Protein AF-A0A6M6I7N0-F1 (afdb_monomer_lite)

Foldseek 3Di:
DPPVVVVVVVVFKDFPVRLLVLQLVVQFPDDDPDDDDDDDDDDDDDDDDDDDDDDDDDDDDDDDRPRSVVSSVLLVVCCCPQPVLRDRGQMAGVLLSLLAVVLCVVVVSGPPVSSCCVVVVCCLAPVVQFQWKWWAQPPPPDDTDIGGSVVVSPPHHDDPSSSVTDIDTHGDPDDDDRNPPPPPDDLCRVQNPVLLVLLVVLLVVCAVVVPDPQFHDDPDPQDATERAAELVSVVVCSCVPPNRPRDSVSSNSNNVSHYDYDYD

pLDDT: mean 74.42, std 22.25, range [25.42, 95.44]

Sequence (264 aa):
MRKHEILSKLHTNWTCDFFIELVSKYEKPRGNSANPDIEPKNKKAPNNIAGLLGLQKIRSTSIKSKGEPKTREIVQNALANEAPAIKPETNLHKIVWYRIWLYLVLRGVLNKDYFTEHYTGWRESKGSKYFEVLCITKNEATNQKSTPMDIFLLRGIPSKEEMDTQIELIAPLISHQPIKKTTKKGIIEVIGRKNLGEIKLAIDKAINSGKIAGLRKSTRKNARHKYSGNRADLYRELVKKYGLKTKESIFTRGVSEFVETKAK

Secondary structure (DSSP, 8-state):
-HHHHHHHHTTTEEEHHHHHHHHHHH----------------------------------------SHHHHHHHHHHHHHHH-TT--TT-EEEHHHHHHHHHHHHHTTSS-HHHHHHHHHHHHHHTGGG--EEEEE-TT-SS---EEEHHHHHTS-SPPHHHHHSEEEEEPPSS-PPP--------HHHHH-HHHHHHHHHHHHHHHHH--STTEE--SSTTPPEEESS-HHHHHHHHHHHH---S-HHHHHHHGGGTEEEPP-

Structure (mmCIF, N/CA/C/O backbone):
data_AF-A0A6M6I7N0-F1
#
_entry.id   AF-A0A6M6I7N0-F1
#
loop_
_atom_site.group_PDB
_atom_site.id
_atom_site.type_symbol
_atom_site.label_atom_id
_atom_site.label_alt_id
_atom_site.label_comp_id
_atom_site.label_asym_id
_atom_site.label_entity_id
_atom_site.label_seq_id
_atom_site.pdbx_PDB_ins_code
_atom_site.Cartn_x
_atom_site.Cartn_y
_atom_site.Cartn_z
_atom_site.occupancy
_atom_site.B_iso_or_equiv
_atom_site.auth_seq_id
_atom_site.auth_comp_id
_atom_site.auth_asym_id
_atom_site.auth_atom_id
_atom_site.pdbx_PDB_model_num
ATOM 1 N N . MET A 1 1 ? -1.605 32.766 5.434 1.00 41.47 1 MET A N 1
ATOM 2 C CA . MET A 1 1 ? -1.315 31.334 5.710 1.00 41.47 1 MET A CA 1
ATOM 3 C C . MET A 1 1 ? -2.568 30.441 5.796 1.00 41.47 1 MET A C 1
ATOM 5 O O . MET A 1 1 ? -2.567 29.401 5.152 1.00 41.47 1 MET A O 1
ATOM 9 N N . ARG A 1 2 ? -3.656 30.839 6.483 1.00 37.34 2 ARG A N 1
ATOM 10 C CA . ARG A 1 2 ? -4.789 29.962 6.893 1.00 37.34 2 ARG A CA 1
ATOM 11 C C . ARG A 1 2 ? -5.441 29.001 5.859 1.00 37.34 2 ARG A C 1
ATOM 13 O O . ARG A 1 2 ? -5.964 27.978 6.280 1.00 37.34 2 ARG A O 1
ATOM 20 N N . LYS A 1 3 ? -5.435 29.248 4.536 1.00 28.66 3 LYS A N 1
ATOM 21 C CA . LYS A 1 3 ? -6.096 28.334 3.562 1.00 28.66 3 LYS A CA 1
ATOM 22 C C . LYS A 1 3 ? -5.363 26.999 3.335 1.00 28.66 3 LYS A C 1
ATOM 24 O O . LYS A 1 3 ? -6.025 25.984 3.142 1.00 28.66 3 LYS A O 1
ATOM 29 N N . HIS A 1 4 ? -4.028 26.966 3.377 1.00 27.14 4 HIS A N 1
ATOM 30 C CA . HIS A 1 4 ? -3.271 25.722 3.137 1.00 27.14 4 HIS A CA 1
ATOM 31 C C . HIS A 1 4 ? -3.344 24.732 4.311 1.00 27.14 4 HIS A C 1
ATOM 33 O O . HIS A 1 4 ? -3.258 23.524 4.116 1.00 27.14 4 HIS A O 1
ATOM 39 N N . GLU A 1 5 ? -3.525 25.261 5.517 1.00 31.12 5 GLU A N 1
ATOM 40 C CA . GLU A 1 5 ? -3.489 24.554 6.800 1.00 31.12 5 GLU A CA 1
ATOM 41 C C . GLU A 1 5 ? -4.799 23.816 7.126 1.00 31.12 5 GLU A C 1
ATOM 43 O O . GLU A 1 5 ? -4.806 22.804 7.822 1.00 31.12 5 GLU A O 1
ATOM 48 N N . ILE A 1 6 ? -5.915 24.282 6.560 1.00 31.92 6 ILE A N 1
ATOM 49 C CA . ILE A 1 6 ? -7.205 23.581 6.604 1.00 31.92 6 ILE A CA 1
ATOM 50 C C . ILE A 1 6 ? -7.201 22.424 5.588 1.00 31.92 6 ILE A C 1
ATOM 52 O O . ILE A 1 6 ? -7.596 21.305 5.910 1.00 31.92 6 ILE A O 1
ATOM 56 N N . LEU A 1 7 ? -6.676 22.661 4.379 1.00 27.70 7 LEU A N 1
ATOM 57 C CA . LEU A 1 7 ? -6.580 21.645 3.322 1.00 27.70 7 LEU A CA 1
ATOM 58 C C . LEU A 1 7 ? -5.595 20.508 3.646 1.00 27.70 7 LEU A C 1
ATOM 60 O O . LEU A 1 7 ? -5.788 19.391 3.168 1.00 27.70 7 LEU A O 1
ATOM 64 N N . SER A 1 8 ? -4.563 20.745 4.464 1.00 38.66 8 SER A N 1
ATOM 65 C CA . SER A 1 8 ? -3.683 19.669 4.938 1.00 38.66 8 SER A CA 1
ATOM 66 C C . SER A 1 8 ? -4.394 18.746 5.936 1.00 38.66 8 SER A C 1
ATOM 68 O O . SER A 1 8 ? -4.312 17.526 5.780 1.00 38.66 8 SER A O 1
ATOM 70 N N . LYS A 1 9 ? -5.151 19.303 6.895 1.00 39.94 9 LYS A N 1
ATOM 71 C CA . LYS A 1 9 ? -5.943 18.539 7.881 1.00 39.94 9 LYS A CA 1
ATOM 72 C C . LYS A 1 9 ? -7.091 17.738 7.245 1.00 39.94 9 LYS A C 1
ATOM 74 O O . LYS A 1 9 ? -7.388 16.635 7.691 1.00 39.94 9 LYS A O 1
ATOM 79 N N . LEU A 1 10 ? -7.677 18.212 6.142 1.00 39.59 10 LEU A N 1
ATOM 80 C CA . LEU A 1 10 ? -8.668 17.434 5.375 1.00 39.59 10 LEU A CA 1
ATOM 81 C C . LEU A 1 10 ? -8.100 16.167 4.701 1.00 39.59 10 LEU A C 1
ATOM 83 O O . LEU A 1 10 ? -8.870 15.298 4.304 1.00 39.59 10 LEU A O 1
ATOM 87 N N . HIS A 1 11 ? -6.776 16.030 4.574 1.00 52.31 11 HIS A N 1
ATOM 88 C CA . HIS A 1 11 ? -6.136 14.860 3.956 1.00 52.31 11 HIS A CA 1
ATOM 89 C C . HIS A 1 11 ? -5.546 13.848 4.953 1.00 52.31 11 HIS A C 1
ATOM 91 O O . HIS A 1 11 ? -4.974 12.840 4.519 1.00 52.31 11 HIS A O 1
ATOM 97 N N . THR A 1 12 ? -5.665 14.092 6.262 1.00 72.88 12 THR A N 1
ATOM 98 C CA . THR A 1 12 ? -5.152 13.198 7.314 1.00 72.88 12 THR A CA 1
ATOM 99 C C . THR A 1 12 ? -6.212 12.285 7.920 1.00 72.88 12 THR A C 1
ATOM 101 O O . THR A 1 12 ? -5.848 11.252 8.476 1.00 72.88 12 THR A O 1
ATOM 104 N N . ASN A 1 13 ? -7.499 12.614 7.799 1.00 86.50 13 ASN A N 1
ATOM 105 C CA . ASN A 1 13 ? -8.596 11.861 8.412 1.00 86.50 13 ASN A CA 1
ATOM 106 C C . ASN A 1 13 ? -9.452 11.164 7.343 1.00 86.50 13 ASN A C 1
ATOM 108 O O . ASN A 1 13 ? -9.484 11.596 6.189 1.00 86.50 13 ASN A O 1
ATOM 112 N N . TRP A 1 14 ? -10.125 10.079 7.725 1.00 90.81 14 TRP A N 1
ATOM 113 C CA . TRP A 1 14 ? -11.044 9.315 6.877 1.00 90.81 14 TRP A CA 1
ATOM 114 C C . TRP A 1 14 ? -12.365 9.070 7.617 1.00 90.81 14 TRP A C 1
ATOM 116 O O . TRP A 1 14 ? -12.364 8.837 8.827 1.00 90.81 14 TRP A O 1
ATOM 126 N N . THR A 1 15 ? -13.478 9.056 6.883 1.00 91.50 15 THR A N 1
ATOM 127 C CA . THR A 1 15 ? -14.774 8.578 7.386 1.00 91.50 15 THR A CA 1
ATOM 128 C C . THR A 1 15 ? -14.847 7.052 7.360 1.00 91.50 15 THR A C 1
ATOM 130 O O . THR A 1 15 ? -14.114 6.398 6.610 1.00 91.50 15 THR A O 1
ATOM 133 N N . CYS A 1 16 ? -15.769 6.484 8.139 1.00 89.94 16 CYS A N 1
ATOM 134 C CA . CYS A 1 16 ? -16.047 5.050 8.139 1.00 89.94 16 CYS A CA 1
ATOM 135 C C . CYS A 1 16 ? -16.439 4.537 6.742 1.00 89.94 16 CYS A C 1
ATOM 137 O O . CYS A 1 16 ? -15.860 3.562 6.263 1.00 89.94 16 CYS A O 1
ATOM 139 N N . ASP A 1 17 ? -17.319 5.246 6.024 1.00 88.12 17 ASP A N 1
ATOM 140 C CA . ASP A 1 17 ? -17.673 4.876 4.647 1.00 88.12 17 ASP A CA 1
ATOM 141 C C . ASP A 1 17 ? -16.479 4.927 3.681 1.00 88.12 17 ASP A C 1
ATOM 143 O O . ASP A 1 17 ? -16.314 4.001 2.888 1.00 88.12 17 ASP A O 1
ATOM 147 N N . PHE A 1 18 ? -15.584 5.922 3.778 1.00 90.00 18 PHE A N 1
ATOM 148 C CA . PHE A 1 18 ? -14.371 5.942 2.947 1.00 90.00 18 PHE A CA 1
ATOM 149 C C . PHE A 1 18 ? -13.464 4.737 3.239 1.00 90.00 18 PHE A C 1
ATOM 151 O O . PHE A 1 18 ? -12.892 4.156 2.317 1.00 90.00 18 PHE A O 1
ATOM 158 N N . PHE A 1 19 ? -13.326 4.343 4.509 1.00 91.31 19 PHE A N 1
ATOM 159 C CA . PHE A 1 19 ? -12.578 3.142 4.883 1.00 91.31 19 PHE A CA 1
ATOM 160 C C . PHE A 1 19 ? -13.219 1.869 4.301 1.00 91.31 19 PHE A C 1
ATOM 162 O O . PHE A 1 19 ? -12.521 1.051 3.698 1.00 91.31 19 PHE A O 1
ATOM 169 N N . ILE A 1 20 ? -14.543 1.736 4.406 1.00 89.38 20 ILE A N 1
ATOM 170 C CA . ILE A 1 20 ? -15.311 0.604 3.868 1.00 89.38 20 ILE A CA 1
ATOM 171 C C . ILE A 1 20 ? -15.199 0.526 2.337 1.00 89.38 20 ILE A C 1
ATOM 173 O O . ILE A 1 20 ? -14.947 -0.555 1.798 1.00 89.38 20 ILE A O 1
ATOM 177 N N . GLU A 1 21 ? -15.339 1.647 1.624 1.00 87.69 21 GLU A N 1
ATOM 178 C CA . GLU A 1 21 ? -15.157 1.722 0.167 1.00 87.69 21 GLU A CA 1
ATOM 179 C C . GLU A 1 21 ? -13.721 1.393 -0.250 1.00 87.69 21 GLU A C 1
ATOM 181 O O . GLU A 1 21 ? -13.508 0.647 -1.212 1.00 87.69 21 GLU A O 1
ATOM 186 N N . LEU A 1 22 ? -12.732 1.912 0.490 1.00 87.50 22 LEU A N 1
ATOM 187 C CA . LEU A 1 22 ? -11.323 1.618 0.261 1.00 87.50 22 LEU A CA 1
ATOM 188 C C . LEU A 1 22 ? -11.081 0.111 0.354 1.00 87.50 22 LEU A C 1
ATOM 190 O O . LEU A 1 22 ? -10.592 -0.465 -0.610 1.00 87.50 22 LEU A O 1
ATOM 194 N N . VAL A 1 23 ? -11.462 -0.537 1.456 1.00 87.69 23 VAL A N 1
ATOM 195 C CA . VAL A 1 23 ? -11.281 -1.987 1.643 1.00 87.69 23 VAL A CA 1
ATOM 196 C C . VAL A 1 23 ? -12.030 -2.787 0.567 1.00 87.69 23 VAL A C 1
ATOM 198 O O . VAL A 1 23 ? -11.427 -3.619 -0.115 1.00 87.69 23 VAL A O 1
ATOM 201 N N . SER A 1 24 ? -13.311 -2.479 0.333 1.00 83.25 24 SER A N 1
ATOM 202 C CA . SER A 1 24 ? -14.169 -3.196 -0.630 1.00 83.25 24 SER A CA 1
ATOM 203 C C . SER A 1 24 ? -13.639 -3.164 -2.069 1.00 83.25 24 SER A C 1
ATOM 205 O O . SER A 1 24 ? -13.852 -4.104 -2.834 1.00 83.25 24 SER A O 1
ATOM 207 N N . LYS A 1 25 ? -12.907 -2.107 -2.442 1.00 82.50 25 LYS A N 1
ATOM 208 C CA . LYS A 1 25 ? -12.279 -1.959 -3.762 1.00 82.50 25 LYS A CA 1
ATOM 209 C C . LYS A 1 25 ? -11.109 -2.923 -4.002 1.00 82.50 25 LYS A C 1
ATOM 211 O O . LYS A 1 25 ? -10.869 -3.280 -5.162 1.00 82.50 25 LYS A O 1
ATOM 216 N N . TYR A 1 26 ? -10.374 -3.305 -2.954 1.00 73.50 26 TYR A N 1
ATOM 217 C CA . TYR A 1 26 ? -9.194 -4.178 -3.056 1.00 73.50 26 TYR A CA 1
ATOM 218 C C . TYR A 1 26 ? -9.510 -5.637 -2.728 1.00 73.50 26 TYR A C 1
ATOM 220 O O . TYR A 1 26 ? -9.003 -6.511 -3.428 1.00 73.50 26 TYR A O 1
ATOM 228 N N . GLU A 1 27 ? -10.425 -5.896 -1.789 1.00 70.81 27 GLU A N 1
ATOM 229 C CA . GLU A 1 27 ? -10.972 -7.223 -1.443 1.00 70.81 27 GLU A CA 1
ATOM 230 C C . GLU A 1 27 ? -11.894 -7.804 -2.532 1.00 70.81 27 GLU A C 1
ATOM 232 O O . GLU A 1 27 ? -13.021 -8.246 -2.284 1.00 70.81 27 GLU A O 1
ATOM 237 N N . LYS A 1 28 ? -11.433 -7.789 -3.784 1.00 57.56 28 LYS A N 1
ATOM 238 C CA . LYS A 1 28 ? -12.141 -8.435 -4.884 1.00 57.56 28 LYS A CA 1
ATOM 239 C C . LYS A 1 28 ? -12.129 -9.944 -4.644 1.00 57.56 28 LYS A C 1
ATOM 241 O O . LYS A 1 28 ? -11.073 -10.490 -4.320 1.00 57.56 28 LYS A O 1
ATOM 246 N N . PRO A 1 29 ? -13.274 -10.631 -4.811 1.00 46.41 29 PRO A N 1
ATOM 247 C CA . PRO A 1 29 ? -13.372 -12.047 -4.492 1.00 46.41 29 PRO A CA 1
ATOM 248 C C . PRO A 1 29 ? -12.316 -12.826 -5.273 1.00 46.41 29 PRO A C 1
ATOM 250 O O . PRO A 1 29 ? -12.204 -12.665 -6.492 1.00 46.41 29 PRO A O 1
ATOM 253 N N . ARG A 1 30 ? -11.553 -13.673 -4.569 1.00 40.34 30 ARG A N 1
ATOM 254 C CA . ARG A 1 30 ? -10.610 -14.607 -5.194 1.00 40.34 30 ARG A CA 1
ATOM 255 C C . ARG A 1 30 ? -11.378 -15.417 -6.236 1.00 40.34 30 ARG A C 1
ATOM 257 O O . ARG A 1 30 ? -12.237 -16.219 -5.881 1.00 40.34 30 ARG A O 1
ATOM 264 N N . GLY A 1 31 ? -11.096 -15.178 -7.516 1.00 33.09 31 GLY A N 1
ATOM 265 C CA . GLY A 1 31 ? -11.654 -15.991 -8.591 1.00 33.09 31 GLY A CA 1
ATOM 266 C C . GLY A 1 31 ? -11.213 -17.437 -8.393 1.00 33.09 31 GLY A C 1
ATOM 267 O O . GLY A 1 31 ? -10.050 -17.668 -8.070 1.00 33.09 31 GLY A O 1
ATOM 268 N N . ASN A 1 32 ? -12.136 -18.388 -8.554 1.00 32.28 32 ASN A N 1
ATOM 269 C CA . ASN A 1 32 ? -11.897 -19.803 -8.275 1.00 32.28 32 ASN A CA 1
ATOM 270 C C . ASN A 1 32 ? -10.759 -20.366 -9.147 1.00 32.28 32 ASN A C 1
ATOM 272 O O . ASN A 1 32 ? -10.997 -20.871 -10.244 1.00 32.28 32 ASN A O 1
ATOM 276 N N . SER A 1 33 ? -9.526 -20.329 -8.640 1.00 28.88 33 SER A N 1
ATOM 277 C CA . SER A 1 33 ? -8.418 -21.132 -9.148 1.00 28.88 33 SER A CA 1
ATOM 278 C C . SER A 1 33 ? -8.641 -22.571 -8.693 1.00 28.88 33 SER A C 1
ATOM 280 O O . SER A 1 33 ? -8.122 -22.997 -7.661 1.00 28.88 33 SER A O 1
ATOM 282 N N . ALA A 1 34 ? -9.486 -23.291 -9.428 1.00 29.30 34 ALA A N 1
ATOM 283 C CA . ALA A 1 34 ? -9.710 -24.704 -9.194 1.00 29.30 34 ALA A CA 1
ATOM 284 C C . ALA A 1 34 ? -8.408 -25.475 -9.450 1.00 29.30 34 ALA A C 1
ATOM 286 O O . ALA A 1 34 ? -7.948 -25.556 -10.586 1.00 29.30 34 ALA A O 1
ATOM 287 N N . ASN A 1 35 ? -7.857 -26.058 -8.389 1.00 26.53 35 ASN A N 1
ATOM 288 C CA . ASN A 1 35 ? -7.085 -27.287 -8.475 1.00 26.53 35 ASN A CA 1
ATOM 289 C C . ASN A 1 35 ? -7.956 -28.359 -7.800 1.00 26.53 35 ASN A C 1
ATOM 291 O O . ASN A 1 35 ? -8.302 -28.171 -6.629 1.00 26.53 35 ASN A O 1
ATOM 295 N N . PRO A 1 36 ? -8.366 -29.429 -8.502 1.00 38.09 36 PRO A N 1
ATOM 296 C CA . PRO A 1 36 ? -8.862 -30.628 -7.837 1.00 38.09 36 PRO A CA 1
ATOM 297 C C . PRO A 1 36 ? -7.699 -31.342 -7.121 1.00 38.09 36 PRO A C 1
ATOM 299 O O . PRO A 1 36 ? -6.562 -30.870 -7.133 1.00 38.09 36 PRO A O 1
ATOM 302 N N . ASP A 1 37 ? -8.004 -32.494 -6.528 1.00 31.98 37 ASP A N 1
ATOM 303 C CA . ASP A 1 37 ? -7.036 -33.472 -6.025 1.00 31.98 37 ASP A CA 1
ATOM 304 C C . ASP A 1 37 ? -6.149 -32.996 -4.860 1.00 31.98 37 ASP A C 1
ATOM 306 O O . ASP A 1 37 ? -4.991 -32.618 -5.014 1.00 31.98 37 ASP A O 1
ATOM 310 N N . ILE A 1 38 ? -6.701 -33.109 -3.648 1.00 32.69 38 ILE A N 1
ATOM 311 C CA . ILE A 1 38 ? -6.324 -34.176 -2.698 1.00 32.69 38 ILE A CA 1
ATOM 312 C C . ILE A 1 38 ? -7.495 -34.355 -1.717 1.00 32.69 38 ILE A C 1
ATOM 314 O O . ILE A 1 38 ? -7.760 -33.490 -0.883 1.00 32.69 38 ILE A O 1
ATOM 318 N N . GLU A 1 39 ? -8.201 -35.485 -1.799 1.00 30.53 39 GLU A N 1
ATOM 319 C CA . GLU A 1 39 ? -9.134 -35.896 -0.743 1.00 30.53 39 GLU A CA 1
ATOM 320 C C . GLU A 1 39 ? -8.372 -36.567 0.416 1.00 30.53 39 GLU A C 1
ATOM 322 O O . GLU A 1 39 ? -7.574 -37.483 0.180 1.00 30.53 39 GLU A O 1
ATOM 327 N N . PRO A 1 40 ? -8.627 -36.194 1.684 1.00 32.22 40 PRO A N 1
ATOM 328 C CA . PRO A 1 40 ? -8.140 -36.957 2.826 1.00 32.22 40 PRO A CA 1
ATOM 329 C C . PRO A 1 40 ? -8.945 -38.258 2.975 1.00 32.22 40 PRO A C 1
ATOM 331 O O . PRO A 1 40 ? -10.170 -38.244 3.099 1.00 32.22 40 PRO A O 1
ATOM 334 N N . LYS A 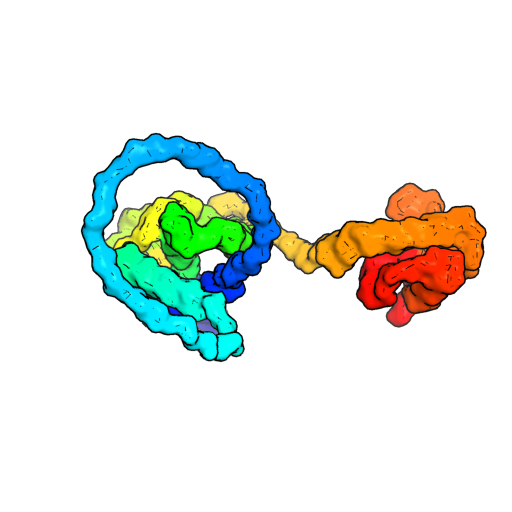1 41 ? -8.260 -39.409 2.999 1.00 32.53 41 LYS A N 1
ATOM 335 C CA . LYS A 1 41 ? -8.910 -40.724 3.143 1.00 32.53 41 LYS A CA 1
ATOM 336 C C . LYS A 1 41 ? -9.634 -40.853 4.489 1.00 32.53 41 LYS A C 1
ATOM 338 O O . LYS A 1 41 ? -9.001 -40.933 5.539 1.00 32.53 41 LYS A O 1
ATOM 343 N N . ASN A 1 42 ? -10.960 -40.965 4.434 1.00 29.66 42 ASN A N 1
ATOM 344 C CA . ASN A 1 42 ? -11.810 -41.246 5.590 1.00 29.66 42 ASN A CA 1
ATOM 345 C C . ASN A 1 42 ? -11.449 -42.569 6.292 1.00 29.66 42 ASN A C 1
ATOM 347 O O . ASN A 1 42 ? -11.287 -43.606 5.643 1.00 29.66 42 ASN A O 1
ATOM 351 N N . LYS A 1 43 ? -11.498 -42.567 7.631 1.00 32.94 43 LYS A N 1
ATOM 352 C CA . LYS A 1 43 ? -11.868 -43.749 8.425 1.00 32.94 43 LYS A CA 1
ATOM 353 C C . LYS A 1 43 ? -13.213 -43.481 9.110 1.00 32.94 43 LYS A C 1
ATOM 355 O O . LYS A 1 43 ? -13.382 -42.473 9.785 1.00 32.94 43 LYS A O 1
ATOM 360 N N . LYS A 1 44 ? -14.162 -44.395 8.893 1.00 29.89 44 LYS A N 1
ATOM 361 C CA . LYS A 1 44 ? -15.468 -44.506 9.574 1.00 29.89 44 LYS A CA 1
ATOM 362 C C . LYS A 1 44 ? -15.275 -44.764 11.085 1.00 29.89 44 LYS A C 1
ATOM 364 O O . LYS A 1 44 ? -14.210 -45.258 11.442 1.00 29.89 44 LYS A O 1
ATOM 369 N N . ALA A 1 45 ? -16.243 -44.638 12.000 1.00 29.80 45 ALA A N 1
ATOM 370 C CA . ALA A 1 45 ? -17.576 -43.994 12.155 1.00 29.80 45 ALA A CA 1
ATOM 371 C C . ALA A 1 45 ? -18.141 -44.549 13.511 1.00 29.80 45 ALA A C 1
ATOM 373 O O . ALA A 1 45 ? -17.396 -45.282 14.168 1.00 29.80 45 ALA A O 1
ATOM 374 N N . PRO A 1 46 ? -19.420 -44.376 13.929 1.00 41.81 46 PRO A N 1
ATOM 375 C CA . PRO A 1 46 ? -20.485 -43.429 13.565 1.00 41.81 46 PRO A CA 1
ATOM 376 C C . PRO A 1 46 ? -20.751 -42.512 14.810 1.00 41.81 46 PRO A C 1
ATOM 378 O O . PRO A 1 46 ? -19.762 -42.061 15.372 1.00 41.81 46 PRO A O 1
ATOM 381 N N . ASN A 1 47 ? -21.935 -42.127 15.322 1.00 29.20 47 ASN A N 1
ATOM 382 C CA . ASN A 1 47 ? -23.338 -42.289 14.914 1.00 29.20 47 ASN A CA 1
ATOM 383 C C . ASN A 1 47 ? -24.251 -41.202 15.522 1.00 29.20 47 ASN A C 1
ATOM 385 O O . ASN A 1 47 ? -24.151 -40.942 16.718 1.00 29.20 47 ASN A O 1
ATOM 389 N N . ASN A 1 48 ? -25.189 -40.657 14.738 1.00 30.28 48 ASN A N 1
ATOM 390 C CA . ASN A 1 48 ? -26.642 -40.680 15.009 1.00 30.28 48 ASN A CA 1
ATOM 391 C C . ASN A 1 48 ? -27.411 -39.820 13.990 1.00 30.28 48 ASN A C 1
ATOM 393 O O . ASN A 1 48 ? -26.890 -38.837 13.468 1.00 30.28 48 ASN A O 1
ATOM 397 N N . ILE A 1 49 ? -28.662 -40.202 13.709 1.00 34.00 49 ILE A N 1
ATOM 398 C CA . ILE A 1 49 ? -29.532 -39.560 12.713 1.00 34.00 49 ILE A CA 1
ATOM 399 C C . ILE A 1 49 ? -30.832 -39.111 13.389 1.00 34.00 49 ILE A C 1
ATOM 401 O O . ILE A 1 49 ? -31.680 -39.937 13.713 1.00 34.00 49 ILE A O 1
ATOM 405 N N . ALA A 1 50 ? -31.006 -37.800 13.554 1.00 25.88 50 ALA A N 1
ATOM 406 C CA . ALA A 1 50 ? -32.283 -37.141 13.836 1.00 25.88 50 ALA A CA 1
ATOM 407 C C . ALA A 1 50 ? -32.160 -35.661 13.434 1.00 25.88 50 ALA A C 1
ATOM 409 O O . ALA A 1 50 ? -31.172 -35.025 13.790 1.00 25.88 50 ALA A O 1
ATOM 410 N N . GLY A 1 51 ? -33.119 -35.117 12.674 1.00 28.80 51 GLY A N 1
ATOM 411 C CA . GLY A 1 51 ? -33.002 -33.747 12.132 1.00 28.80 51 GLY A CA 1
ATOM 412 C C . GLY A 1 51 ? -33.475 -33.540 10.687 1.00 28.80 51 GLY A C 1
ATOM 413 O O . GLY A 1 51 ? -32.813 -32.856 9.922 1.00 28.80 51 GLY A O 1
ATOM 414 N N . LEU A 1 52 ? -34.609 -34.159 10.341 1.00 26.95 52 LEU A N 1
ATOM 415 C CA . LEU A 1 52 ? -35.687 -33.632 9.484 1.00 26.95 52 LEU A CA 1
ATOM 416 C C . LEU A 1 52 ? -35.377 -32.909 8.144 1.00 26.95 52 LEU A C 1
ATOM 418 O O . LEU A 1 52 ? -34.941 -31.767 8.100 1.00 26.95 52 LEU A O 1
ATOM 422 N N . LEU A 1 53 ? -35.831 -33.555 7.059 1.00 29.48 53 LEU A N 1
ATOM 423 C CA . LEU A 1 53 ? -36.761 -33.035 6.027 1.00 29.48 53 LEU A CA 1
ATOM 424 C C . LEU A 1 53 ? -36.718 -31.525 5.664 1.00 29.48 53 LEU A C 1
ATOM 426 O O . LEU A 1 53 ? -37.150 -30.683 6.444 1.00 29.48 53 LEU A O 1
ATOM 430 N N . GLY A 1 54 ? -36.387 -31.186 4.405 1.00 26.73 54 GLY A N 1
ATOM 431 C CA . GLY A 1 54 ? -36.434 -29.789 3.920 1.00 26.73 54 GLY A CA 1
ATOM 432 C C . GLY A 1 54 ? -36.219 -29.583 2.409 1.00 26.73 54 GLY A C 1
ATOM 433 O O . GLY A 1 54 ? -35.232 -28.987 1.996 1.00 26.73 54 GLY A O 1
ATOM 434 N N . LEU A 1 55 ? -37.130 -30.100 1.579 1.00 30.91 55 LEU A N 1
ATOM 435 C CA . LEU A 1 55 ? -37.106 -30.084 0.102 1.00 30.91 55 LEU A CA 1
ATOM 436 C C . LEU A 1 55 ? -36.630 -28.787 -0.603 1.00 30.91 55 LEU A C 1
ATOM 438 O O . LEU A 1 55 ? -37.127 -27.694 -0.357 1.00 30.91 55 LEU A O 1
ATOM 442 N N . GLN A 1 56 ? -35.765 -28.991 -1.606 1.00 34.75 56 GLN A N 1
ATOM 443 C CA . GLN A 1 56 ? -35.586 -28.237 -2.861 1.00 34.75 56 GLN A CA 1
ATOM 444 C C . GLN A 1 56 ? -36.231 -26.838 -3.025 1.00 34.75 56 GLN A C 1
ATOM 446 O O . GLN A 1 56 ? -37.449 -26.712 -3.171 1.00 34.75 56 GLN A O 1
ATOM 451 N N . LYS A 1 57 ? -35.399 -25.844 -3.388 1.00 27.55 57 LYS A N 1
ATOM 452 C CA . LYS A 1 57 ? -35.709 -25.001 -4.564 1.00 27.55 57 LYS A CA 1
ATOM 453 C C . LYS A 1 57 ? -34.478 -24.363 -5.214 1.00 27.55 57 LYS A C 1
ATOM 455 O O . LYS A 1 57 ? -33.968 -23.345 -4.760 1.00 27.55 57 LYS A O 1
ATOM 460 N N . ILE A 1 58 ? -34.052 -24.917 -6.350 1.00 38.12 58 ILE A N 1
ATOM 461 C CA . ILE A 1 58 ? -33.177 -24.203 -7.285 1.00 38.12 58 ILE A CA 1
ATOM 462 C C . ILE A 1 58 ? -34.054 -23.237 -8.091 1.00 38.12 58 ILE A C 1
ATOM 464 O O . ILE A 1 58 ? -34.905 -23.669 -8.867 1.00 38.12 58 ILE A O 1
ATOM 468 N N . ARG A 1 59 ? -33.830 -21.928 -7.946 1.00 26.38 59 ARG A N 1
ATOM 469 C CA . ARG A 1 59 ? -34.213 -20.927 -8.954 1.00 26.38 59 ARG A CA 1
ATOM 470 C C . ARG A 1 59 ? -33.061 -19.951 -9.157 1.00 26.38 59 ARG A C 1
ATOM 472 O O . ARG A 1 59 ? -32.614 -19.293 -8.224 1.00 26.38 59 ARG A O 1
ATOM 479 N N . SER A 1 60 ? -32.572 -19.892 -10.388 1.00 40.03 60 SER A N 1
ATOM 480 C CA . SER A 1 60 ? -31.484 -19.024 -10.825 1.00 40.03 60 SER A CA 1
ATOM 481 C C . SER A 1 60 ? -32.002 -17.621 -11.151 1.00 40.03 60 SER A C 1
ATOM 483 O O . SER A 1 60 ? -32.900 -17.457 -11.973 1.00 40.03 60 SER A O 1
ATOM 485 N N . THR A 1 61 ? -31.404 -16.591 -10.549 1.00 25.42 61 THR A N 1
ATOM 486 C CA . THR A 1 61 ? -31.651 -15.187 -10.910 1.00 25.42 61 THR A CA 1
ATOM 487 C C . THR A 1 61 ? -30.353 -14.380 -10.998 1.00 25.42 61 THR A C 1
ATOM 489 O O . THR A 1 61 ? -29.477 -14.470 -10.138 1.00 25.42 61 THR A O 1
ATOM 492 N N . SER A 1 62 ? -30.273 -13.614 -12.092 1.00 29.83 62 SER A N 1
ATOM 493 C CA . SER A 1 62 ? -29.392 -12.470 -12.381 1.00 29.83 62 SER A CA 1
ATOM 494 C C . SER A 1 62 ? -27.892 -12.552 -12.032 1.00 29.83 62 SER A C 1
ATOM 496 O O . SER A 1 62 ? -27.445 -12.462 -10.887 1.00 29.83 62 SER A O 1
ATOM 498 N N . ILE A 1 63 ? -27.076 -12.526 -13.091 1.00 42.44 63 ILE A N 1
ATOM 499 C CA . ILE A 1 63 ? -25.671 -12.111 -13.028 1.00 42.44 63 ILE A CA 1
ATOM 500 C C . ILE A 1 63 ? -25.626 -10.591 -12.793 1.00 42.44 63 ILE A C 1
ATOM 502 O O . ILE A 1 63 ? -25.893 -9.803 -13.698 1.00 42.44 63 ILE A O 1
ATOM 506 N N . LYS A 1 64 ? -25.274 -10.185 -11.570 1.00 33.84 64 LYS A N 1
ATOM 507 C CA . LYS A 1 64 ? -24.751 -8.851 -11.209 1.00 33.84 64 LYS A CA 1
ATOM 508 C C . LYS A 1 64 ? -23.588 -9.030 -10.218 1.00 33.84 64 LYS A C 1
ATOM 510 O O . LYS A 1 64 ? -23.392 -10.128 -9.695 1.00 33.84 64 LYS A O 1
ATOM 515 N N . SER A 1 65 ? -22.779 -7.995 -9.997 1.00 40.25 65 SER A N 1
ATOM 516 C CA . SER A 1 65 ? -21.491 -8.037 -9.279 1.00 40.25 65 SER A CA 1
ATOM 517 C C . SER A 1 65 ? -21.594 -8.429 -7.790 1.00 40.25 65 SER A C 1
ATOM 519 O O . SER A 1 65 ? -21.587 -7.588 -6.899 1.00 40.25 65 SER A O 1
ATOM 521 N N . LYS A 1 66 ? -21.618 -9.735 -7.491 1.00 44.25 66 LYS A N 1
ATOM 522 C CA . LYS A 1 66 ? -21.747 -10.303 -6.126 1.00 44.25 66 LYS A CA 1
ATOM 523 C C . LYS A 1 66 ? -20.489 -10.217 -5.229 1.00 44.25 66 LYS A C 1
ATOM 525 O O . LYS A 1 66 ? -20.432 -10.907 -4.215 1.00 44.25 66 LYS A O 1
ATOM 530 N N . GLY A 1 67 ? -19.486 -9.413 -5.595 1.00 47.31 67 GLY A N 1
ATOM 531 C CA . GLY A 1 67 ? -18.260 -9.215 -4.806 1.00 47.31 67 GLY A CA 1
ATOM 532 C C . GLY A 1 67 ? -18.399 -8.085 -3.785 1.00 47.31 67 GLY A C 1
ATOM 533 O O . GLY A 1 67 ? -18.539 -8.330 -2.593 1.00 47.31 67 GLY A O 1
ATOM 534 N N . GLU A 1 68 ? -18.424 -6.850 -4.285 1.00 48.31 68 GLU A N 1
ATOM 535 C CA . GLU A 1 68 ? -18.449 -5.600 -3.509 1.00 48.31 68 GLU A CA 1
ATOM 536 C C . GLU A 1 68 ? -19.490 -5.538 -2.366 1.00 48.31 68 GLU A C 1
ATOM 538 O O . GLU A 1 68 ? -19.093 -5.154 -1.264 1.00 48.31 68 GLU A O 1
ATOM 543 N N . PRO A 1 69 ? -20.774 -5.944 -2.529 1.00 59.53 69 PRO A N 1
ATOM 544 C CA . PRO A 1 69 ? -21.731 -5.877 -1.421 1.00 59.53 69 PRO A CA 1
ATOM 545 C C . PRO A 1 69 ? -21.362 -6.800 -0.252 1.00 59.53 69 PRO A C 1
ATOM 547 O O . PRO A 1 69 ? -21.589 -6.429 0.895 1.00 59.53 69 PRO A O 1
ATOM 550 N N . LYS A 1 70 ? -20.742 -7.962 -0.517 1.00 76.81 70 LYS A N 1
ATOM 551 C CA . LYS A 1 70 ? -20.361 -8.910 0.540 1.00 76.81 70 LYS A CA 1
ATOM 552 C C . LYS A 1 70 ? -19.231 -8.380 1.410 1.00 76.81 70 LYS A C 1
ATOM 554 O O . LYS A 1 70 ? -19.308 -8.504 2.625 1.00 76.81 70 LYS A O 1
ATOM 559 N N . THR A 1 71 ? -18.193 -7.786 0.819 1.00 78.38 71 THR A N 1
ATOM 560 C CA . THR A 1 71 ? -17.096 -7.218 1.618 1.00 78.38 71 THR A CA 1
ATOM 561 C C . THR A 1 71 ? -17.597 -6.050 2.466 1.00 78.38 71 THR A C 1
ATOM 563 O O . THR A 1 71 ? -17.259 -5.977 3.645 1.00 78.38 71 THR A O 1
ATOM 566 N N . ARG A 1 72 ? -18.457 -5.181 1.909 1.00 85.12 72 ARG A N 1
ATOM 567 C CA . ARG A 1 72 ? -19.074 -4.081 2.665 1.00 85.12 72 ARG A CA 1
ATOM 568 C C . ARG A 1 72 ? -19.854 -4.595 3.876 1.00 85.12 72 ARG A C 1
ATOM 570 O O . ARG A 1 72 ? -19.597 -4.134 4.983 1.00 85.12 72 ARG A O 1
ATOM 577 N N . GLU A 1 73 ? -20.726 -5.579 3.674 1.00 85.81 73 GLU A N 1
ATOM 578 C CA . GLU A 1 73 ? -21.513 -6.225 4.732 1.00 85.81 73 GLU A CA 1
ATOM 579 C C . GLU A 1 73 ? -20.622 -6.890 5.799 1.00 85.81 73 GLU A C 1
ATOM 581 O O . GLU A 1 73 ? -20.819 -6.673 6.993 1.00 85.81 73 GLU A O 1
ATOM 586 N N . ILE A 1 74 ? -19.584 -7.631 5.391 1.00 86.81 74 ILE A N 1
ATOM 587 C CA . ILE A 1 74 ? -18.624 -8.275 6.305 1.00 86.81 74 ILE A CA 1
ATOM 588 C C . ILE A 1 74 ? -17.875 -7.240 7.159 1.00 86.81 74 ILE A C 1
ATOM 590 O O . ILE A 1 74 ? -17.776 -7.413 8.374 1.00 86.81 74 ILE A O 1
ATOM 594 N N . VAL A 1 75 ? -17.378 -6.151 6.559 1.00 87.62 75 VAL A N 1
ATOM 595 C CA . VAL A 1 75 ? -16.666 -5.090 7.294 1.00 87.62 75 VAL A CA 1
ATOM 596 C C . VAL A 1 75 ? -17.614 -4.325 8.217 1.00 87.62 75 VAL A C 1
ATOM 598 O O . VAL A 1 75 ? -17.250 -4.062 9.359 1.00 87.62 75 VAL A O 1
ATOM 601 N N . GLN A 1 76 ? -18.830 -4.005 7.768 1.00 89.56 76 GLN A N 1
ATOM 602 C CA . GLN A 1 76 ? -19.831 -3.323 8.596 1.00 89.56 76 GLN A CA 1
ATOM 603 C C . GLN A 1 76 ? -20.237 -4.175 9.807 1.00 89.56 76 GLN A C 1
ATOM 605 O O . GLN A 1 76 ? -20.241 -3.663 10.924 1.00 89.56 76 GLN A O 1
ATOM 610 N N . ASN A 1 77 ? -20.473 -5.476 9.620 1.00 88.81 77 ASN A N 1
ATOM 611 C CA . ASN A 1 77 ? -20.782 -6.398 10.717 1.00 88.81 77 ASN A CA 1
ATOM 612 C C . ASN A 1 77 ? -19.594 -6.574 11.679 1.00 88.81 77 ASN A C 1
ATOM 614 O O . ASN A 1 77 ? -19.783 -6.599 12.894 1.00 88.81 77 ASN A O 1
ATOM 618 N N . ALA A 1 78 ? -18.362 -6.655 11.167 1.00 88.62 78 ALA A N 1
ATOM 619 C CA . ALA A 1 78 ? -17.171 -6.748 12.011 1.00 88.62 78 ALA A CA 1
ATOM 620 C C . ALA A 1 78 ? -16.934 -5.466 12.831 1.00 88.62 78 ALA A C 1
ATOM 622 O O . ALA A 1 78 ? -16.616 -5.555 14.014 1.00 88.62 78 ALA A O 1
ATOM 623 N N . LEU A 1 79 ? -17.143 -4.282 12.241 1.00 90.31 79 LEU A N 1
ATOM 624 C CA . LEU A 1 79 ? -17.069 -3.005 12.960 1.00 90.31 79 LEU A CA 1
ATOM 625 C C . LEU A 1 79 ? -18.184 -2.873 14.007 1.00 90.31 79 LEU A C 1
ATOM 627 O O . LEU A 1 79 ? -17.902 -2.475 15.131 1.00 90.31 79 LEU A O 1
ATOM 631 N N . ALA A 1 80 ? -19.422 -3.254 13.679 1.00 88.06 80 ALA A N 1
ATOM 632 C CA . ALA A 1 80 ? -20.544 -3.203 14.618 1.00 88.06 80 ALA A CA 1
ATOM 633 C C . ALA A 1 80 ? -20.342 -4.116 15.843 1.00 88.06 80 ALA A C 1
ATOM 635 O O . ALA A 1 80 ? -20.737 -3.745 16.945 1.00 88.06 80 ALA A O 1
ATOM 636 N N . ASN A 1 81 ? -19.706 -5.278 15.663 1.00 87.25 81 ASN A N 1
ATOM 637 C CA . ASN A 1 81 ? -19.457 -6.238 16.742 1.00 87.25 81 ASN A CA 1
ATOM 638 C C . ASN A 1 81 ? -18.196 -5.911 17.562 1.00 87.25 81 ASN A C 1
ATOM 640 O O . ASN A 1 81 ? -18.247 -5.907 18.788 1.00 87.25 81 ASN A O 1
ATOM 644 N N . GLU A 1 82 ? -17.062 -5.647 16.904 1.00 84.75 82 GLU A N 1
ATOM 645 C CA . GLU A 1 82 ? -15.756 -5.483 17.572 1.00 84.75 82 GLU A CA 1
ATOM 646 C C . GLU A 1 82 ? -15.491 -4.025 17.995 1.00 84.75 82 GLU A C 1
ATOM 648 O O . GLU A 1 82 ? -14.628 -3.768 18.832 1.00 84.75 82 GLU A O 1
ATOM 653 N N . ALA A 1 83 ? -16.199 -3.056 17.401 1.00 84.69 83 ALA A N 1
ATOM 654 C CA . ALA A 1 83 ? -15.976 -1.621 17.583 1.00 84.69 83 ALA A CA 1
ATOM 655 C C . ALA A 1 83 ? -17.286 -0.785 17.566 1.00 84.69 83 ALA A C 1
ATOM 657 O O . ALA A 1 83 ? -17.355 0.211 16.842 1.00 84.69 83 ALA A O 1
ATOM 658 N N . PRO A 1 84 ? -18.320 -1.115 18.372 1.00 83.69 84 PRO A N 1
ATOM 659 C CA . PRO A 1 84 ? -19.678 -0.539 18.282 1.00 83.69 84 PRO A CA 1
ATOM 660 C C . PRO A 1 84 ? -19.793 0.987 18.477 1.00 83.69 84 PRO A C 1
ATOM 662 O O . PRO A 1 84 ? -20.847 1.567 18.221 1.00 83.69 84 PRO A O 1
ATOM 665 N N . ALA A 1 85 ? -18.734 1.662 18.936 1.00 85.00 85 ALA A N 1
ATOM 666 C CA . ALA A 1 85 ? -18.673 3.124 18.998 1.00 85.00 85 ALA A CA 1
ATOM 667 C C . ALA A 1 85 ? -18.294 3.785 17.650 1.00 85.00 85 ALA A C 1
ATOM 669 O O . ALA A 1 85 ? -18.452 4.999 17.508 1.00 85.00 85 ALA A O 1
ATOM 670 N N . ILE A 1 86 ? -17.841 3.012 16.655 1.00 86.94 86 ILE A N 1
ATOM 671 C CA . ILE A 1 86 ? -17.635 3.468 15.275 1.00 86.94 86 ILE A CA 1
ATOM 672 C C . ILE A 1 86 ? -18.979 3.462 14.540 1.00 86.94 86 ILE A C 1
ATOM 674 O O . ILE A 1 86 ? -19.598 2.418 14.349 1.00 86.94 86 ILE A O 1
ATOM 678 N N . LYS A 1 87 ? -19.400 4.637 14.076 1.00 84.69 87 LYS A N 1
ATOM 679 C CA . LYS A 1 87 ? -20.606 4.857 13.267 1.00 84.69 87 LYS A CA 1
ATOM 680 C C . LYS A 1 87 ? -20.230 5.262 11.831 1.00 84.69 87 LYS A C 1
ATOM 682 O O . LYS A 1 87 ? -19.061 5.575 11.591 1.00 84.69 87 LYS A O 1
ATOM 687 N N . PRO A 1 88 ? -21.163 5.295 10.859 1.00 80.56 88 PRO A N 1
ATOM 688 C CA . PRO A 1 88 ? -20.872 5.763 9.497 1.00 80.56 88 PRO A CA 1
ATOM 689 C C . PRO A 1 88 ? -20.254 7.173 9.456 1.00 80.56 88 PRO A C 1
ATOM 691 O O . PRO A 1 88 ? -19.335 7.436 8.677 1.00 80.56 88 PRO A O 1
ATOM 694 N N . GLU A 1 89 ? -20.691 8.054 10.361 1.00 83.38 89 GLU A N 1
ATOM 695 C CA . GLU A 1 89 ? -20.248 9.450 10.465 1.00 83.38 89 GLU A CA 1
ATOM 696 C C . GLU A 1 89 ? -18.887 9.603 11.172 1.00 83.38 89 GLU A C 1
ATOM 698 O O . GLU A 1 89 ? -18.287 10.680 11.142 1.00 83.38 89 GLU A O 1
ATOM 703 N N . THR A 1 90 ? -18.379 8.543 11.815 1.00 88.38 90 THR A N 1
ATOM 704 C CA . THR A 1 90 ? -17.123 8.564 12.575 1.00 88.38 90 THR A CA 1
ATOM 705 C C . THR A 1 90 ? -15.940 8.870 11.650 1.00 88.38 90 THR A C 1
ATOM 707 O O . THR A 1 90 ? -15.651 8.133 10.705 1.00 88.38 90 THR A O 1
ATOM 710 N N . ASN A 1 91 ? -15.242 9.974 11.937 1.00 91.12 91 ASN A N 1
ATOM 711 C CA . ASN A 1 91 ? -14.155 10.519 11.124 1.00 91.12 91 ASN A CA 1
ATOM 712 C C . ASN A 1 91 ? -12.840 10.548 11.920 1.00 91.12 91 ASN A C 1
ATOM 714 O O . ASN A 1 91 ? -12.557 11.508 12.637 1.00 91.12 91 ASN A O 1
ATOM 718 N N . LEU A 1 92 ? -12.044 9.484 11.801 1.00 91.88 92 LEU A N 1
ATOM 719 C CA . LEU A 1 92 ? -10.815 9.281 12.578 1.00 91.88 92 LEU A CA 1
ATOM 720 C C . LEU A 1 92 ? -9.564 9.600 11.757 1.00 91.88 92 LEU A C 1
ATOM 722 O O . LEU A 1 92 ? -9.547 9.501 10.526 1.00 91.88 92 LEU A O 1
ATOM 726 N N . HIS A 1 93 ? -8.474 9.932 12.448 1.00 91.44 93 HIS A N 1
ATOM 727 C CA . HIS A 1 93 ? -7.169 10.087 11.810 1.00 91.44 93 HIS A CA 1
ATOM 728 C C . HIS A 1 93 ? -6.732 8.774 11.133 1.00 91.44 93 HIS A C 1
ATOM 730 O O . HIS A 1 93 ? -6.885 7.684 11.684 1.00 91.44 93 HIS A O 1
ATOM 736 N N . LYS A 1 94 ? -6.144 8.866 9.936 1.00 91.94 94 LYS A N 1
ATOM 737 C CA . LYS A 1 94 ? -5.829 7.736 9.045 1.00 91.94 94 LYS A CA 1
ATOM 738 C C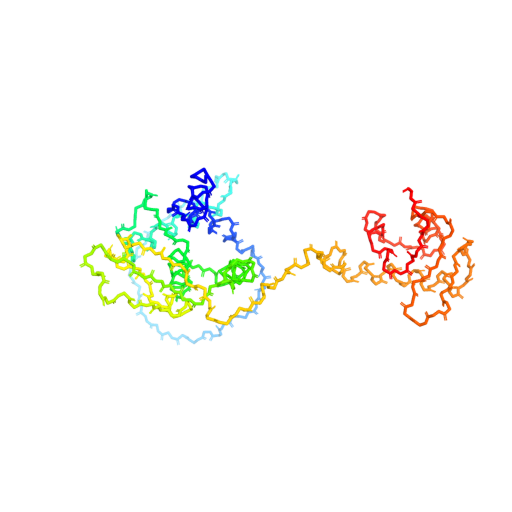 . LYS A 1 94 ? -5.010 6.608 9.697 1.00 91.94 94 LYS A C 1
ATOM 740 O O . LYS A 1 94 ? -5.148 5.453 9.299 1.00 91.94 94 LYS A O 1
ATOM 745 N N . ILE A 1 95 ? -4.174 6.906 10.697 1.00 92.19 95 ILE A N 1
ATOM 746 C CA . ILE A 1 95 ? -3.425 5.864 11.425 1.00 92.19 95 ILE A CA 1
ATOM 747 C C . ILE A 1 95 ? -4.334 4.960 12.272 1.00 92.19 95 ILE A C 1
ATOM 749 O O . ILE A 1 95 ? -4.067 3.767 12.387 1.00 92.19 95 ILE A O 1
ATOM 753 N N . VAL A 1 96 ? -5.439 5.499 12.796 1.00 93.81 96 VAL A N 1
ATOM 754 C CA . VAL A 1 96 ? -6.443 4.746 13.560 1.00 93.81 96 VAL A CA 1
ATOM 755 C C . VAL A 1 96 ? -7.175 3.769 12.638 1.00 93.81 96 VAL A C 1
ATOM 757 O O . VAL A 1 96 ? -7.368 2.612 12.992 1.00 93.81 96 VAL A O 1
ATOM 760 N N . TRP A 1 97 ? -7.467 4.173 11.400 1.00 94.12 97 TRP A N 1
ATOM 761 C CA . TRP A 1 97 ? -8.031 3.268 10.395 1.00 94.12 97 TRP A CA 1
ATOM 762 C C . TRP A 1 97 ? -7.072 2.163 9.948 1.00 94.12 97 TRP A C 1
ATOM 764 O O . TRP A 1 97 ? -7.525 1.047 9.718 1.00 94.12 97 TRP A O 1
ATOM 774 N N . TYR A 1 98 ? -5.757 2.403 9.878 1.00 94.25 98 TYR A N 1
ATOM 775 C CA . TYR A 1 98 ? -4.806 1.299 9.680 1.00 94.25 98 TYR A CA 1
ATOM 776 C C . TYR A 1 98 ? -4.706 0.378 10.902 1.00 94.25 98 TYR A C 1
ATOM 778 O O . TYR A 1 98 ? -4.542 -0.823 10.712 1.00 94.25 98 TYR A O 1
ATOM 786 N N . ARG A 1 99 ? -4.836 0.901 12.129 1.00 94.81 99 ARG A N 1
ATOM 787 C CA . ARG A 1 99 ? -4.909 0.099 13.366 1.00 94.81 99 ARG A CA 1
ATOM 788 C C . ARG A 1 99 ? -6.138 -0.826 13.336 1.00 94.81 99 ARG A C 1
ATOM 790 O O . ARG A 1 99 ? -6.005 -2.031 13.530 1.00 94.81 99 ARG A O 1
ATOM 797 N N . ILE A 1 100 ? -7.301 -0.289 12.960 1.00 94.44 100 ILE A N 1
ATOM 798 C CA . ILE A 1 100 ? -8.545 -1.050 12.743 1.00 94.44 100 ILE A CA 1
ATOM 799 C C . ILE A 1 100 ? -8.388 -2.077 11.604 1.00 94.44 100 ILE A C 1
ATOM 801 O O . ILE A 1 100 ? -8.760 -3.237 11.770 1.00 94.44 100 ILE A O 1
ATOM 805 N N . TRP A 1 101 ? -7.799 -1.699 10.462 1.00 93.88 101 TRP A N 1
ATOM 806 C CA . TRP A 1 101 ? -7.575 -2.620 9.337 1.00 93.88 101 TRP A CA 1
ATOM 807 C C . TRP A 1 101 ? -6.632 -3.767 9.724 1.00 93.88 101 TRP A C 1
ATOM 809 O O . TRP A 1 101 ? -6.942 -4.925 9.448 1.00 93.88 101 TRP A O 1
ATOM 819 N N . LEU A 1 102 ? -5.521 -3.478 10.412 1.00 95.44 102 LEU A N 1
ATOM 820 C CA . LEU A 1 102 ? -4.602 -4.506 10.900 1.00 95.44 102 LEU A CA 1
ATOM 821 C C . LEU A 1 102 ? -5.304 -5.456 11.875 1.00 95.44 102 LEU A C 1
ATOM 823 O O . LEU A 1 102 ? -5.150 -6.668 11.748 1.00 95.44 102 LEU A O 1
ATOM 827 N N . TYR A 1 103 ? -6.121 -4.936 12.794 1.00 94.38 103 TYR A N 1
ATOM 828 C CA . TYR A 1 103 ? -6.927 -5.771 13.682 1.00 94.38 103 TYR A CA 1
ATOM 829 C C . TYR A 1 103 ? -7.870 -6.702 12.898 1.00 94.38 103 TYR A C 1
ATOM 831 O O . TYR A 1 103 ? -7.850 -7.912 13.116 1.00 94.38 103 TYR A O 1
ATOM 839 N N . LEU A 1 104 ? -8.625 -6.185 11.923 1.00 92.50 104 LEU A N 1
ATOM 840 C CA . LEU A 1 104 ? -9.515 -6.998 11.080 1.00 92.50 104 LEU A CA 1
ATOM 841 C C . LEU A 1 104 ? -8.758 -8.048 10.238 1.00 92.50 104 LEU A C 1
ATOM 843 O O . LEU A 1 104 ? -9.268 -9.148 10.023 1.00 92.50 104 LEU A O 1
ATOM 847 N N . VAL A 1 105 ? -7.525 -7.756 9.811 1.00 92.81 105 VAL A N 1
ATOM 848 C CA . VAL A 1 105 ? -6.624 -8.737 9.177 1.00 92.81 105 VAL A CA 1
ATOM 849 C C . VAL A 1 105 ? -6.192 -9.825 10.165 1.00 92.81 105 VAL A C 1
ATOM 851 O O . VAL A 1 105 ? -6.243 -11.007 9.830 1.00 92.81 105 VAL A O 1
ATOM 854 N N . LEU A 1 106 ? -5.804 -9.458 11.390 1.00 91.75 106 LEU A N 1
ATOM 855 C CA . LEU A 1 106 ? -5.406 -10.407 12.440 1.00 91.75 106 LEU A CA 1
ATOM 856 C C . LEU A 1 106 ? -6.576 -11.294 12.904 1.00 91.75 106 LEU A C 1
ATOM 858 O O . LEU A 1 106 ? -6.357 -12.438 13.295 1.00 91.75 106 LEU A O 1
ATOM 862 N N . ARG A 1 107 ? -7.818 -10.803 12.802 1.00 89.62 107 ARG A N 1
ATOM 863 C CA . ARG A 1 107 ? -9.054 -11.578 13.019 1.00 89.62 107 ARG A CA 1
ATOM 864 C C . ARG A 1 107 ? -9.462 -12.442 11.815 1.00 89.62 107 ARG A C 1
ATOM 866 O O . ARG A 1 107 ? -10.458 -13.153 11.897 1.00 89.62 107 ARG A O 1
ATOM 873 N N . GLY A 1 108 ? -8.724 -12.392 10.702 1.00 87.31 108 GLY A N 1
ATOM 874 C CA . GLY A 1 108 ? -9.023 -13.151 9.481 1.00 87.31 108 GLY A CA 1
ATOM 875 C C . GLY A 1 108 ? -10.215 -12.627 8.670 1.00 87.31 108 GLY A C 1
ATOM 876 O O . GLY A 1 108 ? -10.636 -13.287 7.723 1.00 87.31 108 GLY A O 1
ATOM 877 N N . VAL A 1 109 ? -10.749 -11.450 9.014 1.00 88.94 109 VAL A N 1
ATOM 878 C CA . VAL A 1 109 ? -11.877 -10.802 8.319 1.00 88.94 109 VAL A CA 1
ATOM 879 C C . VAL A 1 109 ? -11.429 -10.207 6.981 1.00 88.94 109 VAL A C 1
ATOM 881 O O . VAL A 1 109 ? -12.205 -10.181 6.028 1.00 88.94 109 VAL A O 1
ATOM 884 N N . LEU A 1 110 ? -10.178 -9.737 6.906 1.00 89.88 110 LEU A N 1
ATOM 885 C CA . LEU A 1 110 ? -9.596 -9.065 5.741 1.00 89.88 110 LEU A CA 1
ATOM 886 C C . LEU A 1 110 ? -8.271 -9.699 5.303 1.00 89.88 110 LEU A C 1
ATOM 888 O O . LEU A 1 110 ? -7.536 -10.284 6.101 1.00 89.88 110 LEU A O 1
ATOM 892 N N . ASN A 1 111 ? -7.941 -9.561 4.021 1.00 88.19 111 ASN A N 1
ATOM 893 C CA . ASN A 1 111 ? -6.729 -10.109 3.437 1.00 88.19 111 ASN A CA 1
ATOM 894 C C . ASN A 1 111 ? -5.499 -9.255 3.793 1.00 88.19 111 ASN A C 1
ATOM 896 O O . ASN A 1 111 ? -5.364 -8.090 3.402 1.00 88.19 111 ASN A O 1
ATOM 900 N N . LYS A 1 112 ? -4.537 -9.893 4.469 1.00 90.88 112 LYS A N 1
ATOM 901 C CA . LYS A 1 112 ? -3.239 -9.310 4.841 1.00 90.88 112 LYS A CA 1
ATOM 902 C C . LYS A 1 112 ? -2.486 -8.682 3.664 1.00 90.88 112 LYS A C 1
ATOM 904 O O . LYS A 1 112 ? -1.758 -7.712 3.867 1.00 90.88 112 LYS A O 1
ATOM 909 N N . ASP A 1 113 ? -2.632 -9.226 2.455 1.00 88.75 113 ASP A N 1
ATOM 910 C CA . ASP A 1 113 ? -1.820 -8.821 1.306 1.00 88.75 113 ASP A CA 1
ATOM 911 C C . ASP A 1 113 ? -2.183 -7.388 0.868 1.00 88.75 113 ASP A C 1
ATOM 913 O O . ASP A 1 113 ? -1.294 -6.563 0.647 1.00 88.75 113 ASP A O 1
ATOM 917 N N . TYR A 1 114 ? -3.480 -7.045 0.856 1.00 88.88 114 TYR A N 1
ATOM 918 C CA . TYR A 1 114 ? -3.956 -5.698 0.515 1.00 88.88 114 TYR A CA 1
ATOM 919 C C . TYR A 1 114 ? -3.647 -4.678 1.611 1.00 88.88 114 TYR A C 1
ATOM 921 O O . TYR A 1 114 ? -3.215 -3.567 1.297 1.00 88.88 114 TYR A O 1
ATOM 929 N N . PHE A 1 115 ? -3.790 -5.055 2.890 1.00 92.06 115 PHE A N 1
ATOM 930 C CA . PHE A 1 115 ? -3.307 -4.220 3.996 1.00 92.06 115 PHE A CA 1
ATOM 931 C C . PHE A 1 115 ? -1.808 -3.935 3.845 1.00 92.06 115 PHE A C 1
ATOM 933 O O . PHE A 1 115 ? -1.384 -2.790 3.977 1.00 92.06 115 PHE A O 1
ATOM 940 N N . THR A 1 116 ? -1.009 -4.954 3.518 1.00 90.25 116 THR A N 1
ATOM 941 C CA . THR A 1 116 ? 0.446 -4.827 3.376 1.00 90.25 116 THR A CA 1
ATOM 942 C C . THR A 1 116 ? 0.805 -3.885 2.228 1.00 90.25 116 THR A C 1
ATOM 944 O O . THR A 1 116 ? 1.602 -2.969 2.434 1.00 90.25 116 THR A O 1
ATOM 947 N N . GLU A 1 117 ? 0.182 -4.026 1.053 1.00 88.06 117 GLU A N 1
ATOM 948 C CA . GLU A 1 117 ? 0.370 -3.106 -0.082 1.00 88.06 117 GLU A CA 1
ATOM 949 C C . GLU A 1 117 ? -0.019 -1.659 0.285 1.00 88.06 117 GLU A C 1
ATOM 951 O O . GLU A 1 117 ? 0.742 -0.718 0.036 1.00 88.06 117 GLU A O 1
ATOM 956 N N . HIS A 1 118 ? -1.173 -1.463 0.934 1.00 89.38 118 HIS A N 1
ATOM 957 C CA . HIS A 1 118 ? -1.686 -0.131 1.272 1.00 89.38 118 HIS A CA 1
ATOM 958 C C . HIS A 1 118 ? -0.990 0.541 2.458 1.00 89.38 118 HIS A C 1
ATOM 960 O O . HIS A 1 118 ? -0.916 1.776 2.493 1.00 89.38 118 HIS A O 1
ATOM 966 N N . TYR A 1 119 ? -0.496 -0.226 3.429 1.00 90.81 119 TYR A N 1
ATOM 967 C CA . TYR A 1 119 ? 0.254 0.301 4.564 1.00 90.81 119 TYR A CA 1
ATOM 968 C C . TYR A 1 119 ? 1.701 0.604 4.173 1.00 90.81 119 TYR A C 1
ATOM 970 O O . TYR A 1 119 ? 2.143 1.737 4.370 1.00 90.81 119 TYR A O 1
ATOM 978 N N . THR A 1 120 ? 2.413 -0.334 3.533 1.00 88.12 120 THR A N 1
ATOM 979 C CA . THR A 1 120 ? 3.797 -0.090 3.075 1.00 88.12 120 THR A CA 1
ATOM 980 C C . THR A 1 120 ? 3.840 1.031 2.038 1.00 88.12 120 THR A C 1
ATOM 982 O O . THR A 1 120 ? 4.565 2.007 2.235 1.00 88.12 120 THR A O 1
ATOM 985 N N . GLY A 1 121 ? 2.957 1.004 1.032 1.00 85.88 121 GLY A N 1
ATOM 986 C CA . GLY A 1 121 ? 2.865 2.049 0.013 1.00 85.88 121 GLY A CA 1
ATOM 987 C C . GLY A 1 121 ? 2.585 3.448 0.574 1.00 85.88 121 GLY A C 1
ATOM 988 O O . GLY A 1 121 ? 3.032 4.443 -0.005 1.00 85.88 121 GLY A O 1
ATOM 989 N N . TRP A 1 122 ? 1.900 3.552 1.720 1.00 87.94 122 TRP A N 1
ATOM 990 C CA . TRP A 1 122 ? 1.738 4.815 2.442 1.00 87.94 122 TRP A CA 1
ATOM 991 C C . TRP A 1 122 ? 2.925 5.153 3.348 1.00 87.94 122 TRP A C 1
ATOM 993 O O . TRP A 1 122 ? 3.336 6.317 3.348 1.00 87.94 122 TRP A O 1
ATOM 1003 N N . ARG A 1 123 ? 3.510 4.186 4.073 1.00 85.81 123 ARG A N 1
ATOM 1004 C CA . ARG A 1 123 ? 4.736 4.397 4.861 1.00 85.81 123 ARG A CA 1
ATOM 1005 C C . ARG A 1 123 ? 5.855 4.917 3.963 1.00 85.81 123 ARG A C 1
ATOM 1007 O O . ARG A 1 123 ? 6.330 6.015 4.207 1.00 85.81 123 ARG A O 1
ATOM 1014 N N . GLU A 1 124 ? 6.181 4.251 2.863 1.00 80.62 124 GLU A N 1
ATOM 1015 C CA . GLU A 1 124 ? 7.254 4.672 1.947 1.00 80.62 124 GLU A CA 1
ATOM 1016 C C . GLU A 1 124 ? 7.049 6.075 1.339 1.00 80.62 124 GLU A C 1
ATOM 1018 O O . GLU A 1 124 ? 8.021 6.774 1.068 1.00 80.62 124 GLU A O 1
ATOM 1023 N N . SER A 1 125 ? 5.798 6.496 1.100 1.00 78.56 125 SER A N 1
ATOM 1024 C CA . SER A 1 125 ? 5.491 7.736 0.362 1.00 78.56 125 SER A CA 1
ATOM 1025 C C . SER A 1 125 ? 5.164 8.953 1.234 1.00 78.56 125 SER A C 1
ATOM 1027 O O . SER A 1 125 ? 5.391 10.091 0.813 1.00 78.56 125 SER A O 1
ATOM 1029 N N . LYS A 1 126 ? 4.605 8.742 2.431 1.00 77.56 126 LYS A N 1
ATOM 1030 C CA . LYS A 1 126 ? 4.213 9.809 3.370 1.00 77.56 126 LYS A CA 1
ATOM 1031 C C . LYS A 1 126 ? 4.533 9.463 4.822 1.00 77.56 126 LYS A C 1
ATOM 1033 O O . LYS A 1 126 ? 5.005 10.331 5.549 1.00 77.56 126 LYS A O 1
ATOM 1038 N N . GLY A 1 127 ? 4.275 8.224 5.241 1.00 74.56 127 GLY A N 1
ATOM 1039 C CA . GLY A 1 127 ? 4.406 7.789 6.631 1.00 74.56 127 GLY A CA 1
ATOM 1040 C C . GLY A 1 127 ? 5.847 7.702 7.145 1.00 74.56 127 GLY A C 1
ATOM 1041 O O . GLY A 1 127 ? 6.029 7.728 8.350 1.00 74.56 127 GLY A O 1
ATOM 1042 N N . SER A 1 128 ? 6.865 7.639 6.282 1.00 74.81 128 SER A N 1
ATOM 1043 C CA . SER A 1 128 ? 8.291 7.585 6.654 1.00 74.81 128 SER A CA 1
ATOM 1044 C C . SER A 1 128 ? 8.823 8.918 7.178 1.00 74.81 128 SER A C 1
ATOM 1046 O O . SER A 1 128 ? 9.923 8.976 7.714 1.00 74.81 128 SER A O 1
ATOM 1048 N N . LYS A 1 129 ? 8.048 9.997 7.011 1.00 75.62 129 LYS A N 1
ATOM 1049 C CA . LYS A 1 129 ? 8.294 11.292 7.652 1.00 75.62 129 LYS A CA 1
ATOM 1050 C C . LYS A 1 129 ? 7.977 11.277 9.148 1.00 75.62 129 LYS A C 1
ATOM 1052 O O . LYS A 1 129 ? 8.202 12.287 9.799 1.00 75.62 129 LYS A O 1
ATOM 1057 N N . TYR A 1 130 ? 7.426 10.176 9.658 1.00 84.31 130 TYR A N 1
ATOM 1058 C CA . TYR A 1 130 ? 6.907 10.045 11.009 1.00 84.31 130 TYR A CA 1
ATOM 1059 C C . TYR A 1 130 ? 7.359 8.721 11.628 1.00 84.31 130 TYR A C 1
ATOM 1061 O O . TYR A 1 130 ? 7.434 7.693 10.946 1.00 84.31 130 TYR A O 1
ATOM 1069 N N . PHE A 1 131 ? 7.658 8.743 12.922 1.00 84.62 131 PHE A N 1
ATOM 1070 C CA . PHE A 1 131 ? 8.065 7.547 13.665 1.00 84.62 131 PHE A CA 1
ATOM 1071 C C . PHE A 1 131 ? 7.122 7.224 14.822 1.00 84.62 131 PHE A C 1
ATOM 1073 O O . PHE A 1 131 ? 6.966 6.054 15.163 1.00 84.62 131 PHE A O 1
ATOM 1080 N N . GLU A 1 132 ? 6.436 8.226 15.374 1.00 89.19 132 GLU A N 1
ATOM 1081 C CA . GLU A 1 132 ? 5.557 8.061 16.531 1.00 89.19 132 GLU A CA 1
ATOM 1082 C C . GLU A 1 132 ? 4.189 8.714 16.313 1.00 89.19 132 GLU A C 1
ATOM 1084 O O . GLU A 1 132 ? 4.016 9.596 15.468 1.00 89.19 132 GLU A O 1
ATOM 1089 N N . VAL A 1 133 ? 3.215 8.263 17.096 1.00 89.88 133 VAL A N 1
ATOM 1090 C CA . VAL A 1 133 ? 1.860 8.807 17.183 1.00 89.88 133 VAL A CA 1
ATOM 1091 C C . VAL A 1 133 ? 1.715 9.491 18.540 1.00 89.88 133 VAL A C 1
ATOM 1093 O O . VAL A 1 133 ? 2.006 8.873 19.566 1.00 89.88 133 VAL A O 1
ATOM 1096 N N . LEU A 1 134 ? 1.264 10.744 18.549 1.00 89.06 134 LEU A N 1
ATOM 1097 C CA . LEU A 1 134 ? 0.893 11.475 19.760 1.00 89.06 134 LEU A CA 1
ATOM 1098 C C . LEU A 1 134 ? -0.623 11.422 19.948 1.00 89.06 134 LEU A C 1
ATOM 1100 O O . LEU A 1 134 ? -1.376 11.615 18.992 1.00 89.06 134 LEU A O 1
ATOM 1104 N N . CYS A 1 135 ? -1.048 11.176 21.184 1.00 86.88 135 CYS A N 1
ATOM 1105 C CA . CYS A 1 135 ? -2.449 11.158 21.589 1.00 86.88 135 CYS A CA 1
ATOM 1106 C C . CYS A 1 135 ? -2.698 12.368 22.503 1.00 86.88 135 CYS A C 1
ATOM 1108 O O . CYS A 1 135 ? -2.228 12.398 23.638 1.00 86.88 135 CYS A O 1
ATOM 1110 N N . ILE A 1 136 ? -3.384 13.383 21.979 1.00 82.50 136 ILE A N 1
ATOM 1111 C CA . ILE A 1 136 ? -3.633 14.673 22.631 1.00 82.50 136 ILE A CA 1
ATOM 1112 C C . ILE A 1 136 ? -5.041 14.645 23.240 1.00 82.50 136 ILE A C 1
ATOM 1114 O O . ILE A 1 136 ? -6.044 14.900 22.561 1.00 82.50 136 ILE A O 1
ATOM 1118 N N . THR A 1 137 ? -5.122 14.299 24.525 1.00 77.06 137 THR A N 1
ATOM 1119 C CA . THR A 1 137 ? -6.357 14.372 25.318 1.00 77.06 137 THR A CA 1
ATOM 1120 C C . THR A 1 137 ? -6.602 15.818 25.764 1.00 77.06 137 THR A C 1
ATOM 1122 O O . THR A 1 137 ? -5.673 16.559 26.084 1.00 77.06 137 THR A O 1
ATOM 1125 N N . LYS A 1 138 ? -7.868 16.257 25.791 1.00 66.31 138 LYS A N 1
ATOM 1126 C CA . LYS A 1 138 ? -8.223 17.666 26.080 1.00 66.31 138 LYS A CA 1
ATOM 1127 C C . LYS A 1 138 ? -7.945 18.104 27.525 1.00 66.31 138 LYS A C 1
ATOM 1129 O O . LYS A 1 138 ? -7.876 19.302 27.779 1.00 66.31 138 LYS A O 1
ATOM 1134 N N . ASN A 1 139 ? -7.788 17.151 28.445 1.00 61.03 139 ASN A N 1
ATOM 1135 C CA . ASN A 1 139 ? -7.711 17.406 29.885 1.00 61.03 139 ASN A CA 1
ATOM 1136 C C . ASN A 1 139 ? -6.295 17.225 30.468 1.00 61.03 139 ASN A C 1
ATOM 1138 O O . ASN A 1 139 ? -6.073 17.599 31.615 1.00 61.03 139 ASN A O 1
ATOM 1142 N N . GLU A 1 140 ? -5.334 16.676 29.713 1.00 56.44 140 GLU A N 1
ATOM 1143 C CA . GLU A 1 140 ? -4.002 16.321 30.230 1.00 56.44 140 GLU A CA 1
ATOM 1144 C C . GLU A 1 140 ? -2.891 16.992 29.409 1.00 56.44 140 GLU A C 1
ATOM 1146 O O . GLU A 1 140 ? -2.260 16.402 28.530 1.00 56.44 140 GLU A O 1
ATOM 1151 N N . ALA A 1 141 ? -2.621 18.261 29.715 1.00 53.44 141 ALA A N 1
ATOM 1152 C CA . ALA A 1 141 ? -1.534 19.018 29.090 1.00 53.44 141 ALA A CA 1
ATOM 1153 C C . ALA A 1 141 ? -0.121 18.575 29.541 1.00 53.44 141 ALA A C 1
ATOM 1155 O O . ALA A 1 141 ? 0.870 19.021 28.971 1.00 53.44 141 ALA A O 1
ATOM 1156 N N . THR A 1 142 ? -0.010 17.728 30.571 1.00 49.59 142 THR A N 1
ATOM 1157 C CA . THR A 1 142 ? 1.239 17.486 31.321 1.00 49.59 142 THR A CA 1
ATOM 1158 C C . THR A 1 142 ? 1.881 16.108 31.128 1.00 49.59 142 THR A C 1
ATOM 1160 O O . THR A 1 142 ? 3.007 15.922 31.575 1.00 49.59 142 THR A O 1
ATOM 1163 N N . ASN A 1 143 ? 1.217 15.139 30.483 1.00 50.94 143 ASN A N 1
ATOM 1164 C CA . ASN A 1 143 ? 1.722 13.756 30.361 1.00 50.94 143 ASN A CA 1
ATOM 1165 C C . ASN A 1 143 ? 1.418 13.083 29.003 1.00 50.94 143 ASN A C 1
ATOM 1167 O O . ASN A 1 143 ? 1.209 11.872 28.923 1.00 50.94 143 ASN A O 1
ATOM 1171 N N . GLN A 1 144 ? 1.421 13.853 27.911 1.00 68.12 144 GLN A N 1
ATOM 1172 C CA . GLN A 1 144 ? 1.170 13.336 26.559 1.00 68.12 144 GLN A CA 1
ATOM 1173 C C . GLN A 1 144 ? 2.329 12.450 26.076 1.00 68.12 144 GLN A C 1
ATOM 1175 O O . GLN A 1 144 ? 3.324 12.927 25.531 1.00 68.12 144 GLN A O 1
ATOM 1180 N N . LYS A 1 145 ? 2.207 11.136 26.286 1.00 72.75 145 LYS A N 1
ATOM 1181 C CA . LYS A 1 145 ? 3.194 10.148 25.835 1.00 72.75 145 LYS A CA 1
ATOM 1182 C C . LYS A 1 145 ? 2.968 9.805 24.366 1.00 72.75 145 LYS A C 1
ATOM 1184 O O . LYS A 1 145 ? 1.893 9.344 23.981 1.00 72.75 145 LYS A O 1
ATOM 1189 N N . SER A 1 146 ? 4.006 9.982 23.556 1.00 86.19 146 SER A N 1
ATOM 1190 C CA . SER A 1 146 ? 4.052 9.430 22.207 1.00 86.19 146 SER A CA 1
ATOM 1191 C C . SER A 1 146 ? 4.119 7.896 22.243 1.00 86.19 146 SER A C 1
ATOM 1193 O O . SER A 1 146 ? 4.312 7.260 23.283 1.00 86.19 146 SER A O 1
ATOM 1195 N N . THR A 1 147 ? 3.884 7.254 21.104 1.00 89.31 147 THR A N 1
ATOM 1196 C CA . THR A 1 147 ? 4.017 5.800 20.947 1.00 89.31 147 THR A CA 1
ATOM 1197 C C . THR A 1 147 ? 4.577 5.493 19.560 1.00 89.31 147 THR A C 1
ATOM 1199 O O . THR A 1 147 ? 4.015 5.996 18.583 1.00 89.31 147 THR A O 1
ATOM 1202 N N . PRO A 1 148 ? 5.622 4.651 19.426 1.00 90.44 148 PRO A N 1
ATOM 1203 C CA . PRO A 1 148 ? 6.138 4.231 18.127 1.00 90.44 148 PRO A CA 1
ATOM 1204 C C . PRO A 1 148 ? 5.030 3.701 17.216 1.00 90.44 148 PRO A C 1
ATOM 1206 O O . PRO A 1 148 ? 4.174 2.916 17.623 1.00 90.44 148 PRO A O 1
ATOM 1209 N N . MET A 1 149 ? 5.028 4.161 15.971 1.00 90.62 149 MET A N 1
ATOM 1210 C CA . MET A 1 149 ? 3.877 4.089 15.072 1.00 90.62 149 MET A CA 1
ATOM 1211 C C . MET A 1 149 ? 3.416 2.658 14.774 1.00 90.62 149 MET A C 1
ATOM 1213 O O . MET A 1 149 ? 2.216 2.396 14.716 1.00 90.62 149 MET A O 1
ATOM 1217 N N . ASP A 1 150 ? 4.353 1.720 14.659 1.00 88.88 150 ASP A N 1
ATOM 1218 C CA . ASP A 1 150 ? 4.042 0.309 14.433 1.00 88.88 150 ASP A CA 1
ATOM 1219 C C . ASP A 1 150 ? 3.602 -0.413 15.730 1.00 88.88 150 ASP A C 1
ATOM 1221 O O . ASP A 1 150 ? 2.839 -1.372 15.660 1.00 88.88 150 ASP A O 1
ATOM 1225 N N . ILE A 1 151 ? 3.959 0.100 16.920 1.00 91.06 151 ILE A N 1
ATOM 1226 C CA . ILE A 1 151 ? 3.385 -0.344 18.208 1.00 91.06 151 ILE A CA 1
ATOM 1227 C C . ILE A 1 151 ? 1.949 0.176 18.359 1.00 91.06 151 ILE A C 1
ATOM 1229 O O . ILE A 1 151 ? 1.074 -0.565 18.803 1.00 91.06 151 ILE A O 1
ATOM 1233 N N . PHE A 1 152 ? 1.675 1.425 17.961 1.00 92.62 152 PHE A N 1
ATOM 1234 C CA . PHE A 1 152 ? 0.320 1.990 17.990 1.00 92.62 152 PHE A CA 1
ATOM 1235 C C . PHE A 1 152 ? -0.664 1.140 17.170 1.00 92.62 152 PHE A C 1
ATOM 1237 O O . PHE A 1 152 ? -1.772 0.871 17.630 1.00 92.62 152 PHE A O 1
ATOM 1244 N N . LEU A 1 153 ? -0.249 0.661 15.992 1.00 94.50 153 LEU A N 1
ATOM 1245 C CA . LEU A 1 153 ? -1.060 -0.220 15.142 1.00 94.50 153 LEU A CA 1
ATOM 1246 C C . LEU A 1 153 ? -1.440 -1.552 15.801 1.00 94.50 153 LEU A C 1
ATOM 1248 O O . LEU A 1 153 ? -2.502 -2.090 15.501 1.00 94.50 153 LEU A O 1
ATOM 1252 N N . LEU A 1 154 ? -0.596 -2.077 16.690 1.00 93.69 154 LEU A N 1
ATOM 1253 C CA . LEU A 1 154 ? -0.804 -3.369 17.347 1.00 93.69 154 LEU A CA 1
ATOM 1254 C C . LEU A 1 154 ? -1.752 -3.296 18.558 1.00 93.69 154 LEU A C 1
ATOM 1256 O O . LEU A 1 154 ? -2.131 -4.338 19.087 1.00 93.69 154 LEU A O 1
ATOM 1260 N N . ARG A 1 155 ? -2.205 -2.102 18.974 1.00 89.56 155 ARG A N 1
ATOM 1261 C CA . ARG A 1 155 ? -3.129 -1.902 20.114 1.00 89.56 155 ARG A CA 1
ATOM 1262 C C . ARG A 1 155 ? -4.602 -2.278 19.837 1.00 89.56 155 ARG A C 1
ATOM 1264 O O . ARG A 1 155 ? -5.497 -1.788 20.517 1.00 89.56 155 ARG A O 1
ATOM 1271 N N . GLY A 1 156 ? -4.882 -3.122 18.844 1.00 88.00 156 GLY A N 1
ATOM 1272 C CA . GLY A 1 156 ? -6.239 -3.594 18.527 1.00 88.00 156 GLY A CA 1
ATOM 1273 C C . GLY A 1 156 ? -7.225 -2.477 18.160 1.00 88.00 156 GLY A C 1
ATOM 1274 O O . GLY A 1 156 ? -6.818 -1.445 17.636 1.00 88.00 156 GLY A O 1
ATOM 1275 N N . ILE A 1 157 ? -8.520 -2.660 18.423 1.00 90.69 157 ILE A N 1
ATOM 1276 C CA . ILE A 1 157 ? -9.539 -1.609 18.239 1.00 90.69 157 ILE A CA 1
ATOM 1277 C C . ILE A 1 157 ? -9.276 -0.421 19.196 1.00 90.69 157 ILE A C 1
ATOM 1279 O O . ILE A 1 157 ? -8.858 -0.653 20.331 1.00 90.69 157 ILE A O 1
ATOM 1283 N N . PRO A 1 158 ? -9.466 0.844 18.765 1.00 90.00 158 PRO A N 1
ATOM 1284 C CA . PRO A 1 158 ? -9.384 2.005 19.654 1.00 90.00 158 PRO A CA 1
ATOM 1285 C C . PRO A 1 158 ? -10.539 2.048 20.661 1.00 90.00 158 PRO A C 1
ATOM 1287 O O . PRO A 1 158 ? -11.683 1.753 20.308 1.00 90.00 158 PRO A O 1
ATOM 1290 N N . SER A 1 159 ? -10.265 2.478 21.895 1.00 87.62 159 SER A N 1
ATOM 1291 C CA . SER A 1 159 ? -11.332 2.786 22.858 1.00 87.62 159 SER A CA 1
ATOM 1292 C C . SER A 1 159 ? -12.158 4.005 22.414 1.00 87.62 159 SER A C 1
ATOM 1294 O O . SER A 1 159 ? -11.779 4.741 21.498 1.00 87.62 159 SER A O 1
ATOM 1296 N N . LYS A 1 160 ? -13.298 4.253 23.070 1.00 84.62 160 LYS A N 1
ATOM 1297 C CA . LYS A 1 160 ? -14.119 5.443 22.794 1.00 84.62 160 LYS A CA 1
ATOM 1298 C C . LYS A 1 160 ? -13.334 6.732 23.075 1.00 84.62 160 LYS A C 1
ATOM 1300 O O . LYS A 1 160 ? -13.352 7.663 22.278 1.00 84.62 160 LYS A O 1
ATOM 1305 N N . GLU A 1 161 ? -12.578 6.732 24.162 1.00 82.69 161 GLU A N 1
ATOM 1306 C CA . GLU A 1 161 ? -11.718 7.824 24.611 1.00 82.69 161 GLU A CA 1
ATOM 1307 C C . GLU A 1 161 ? -10.569 8.056 23.614 1.00 82.69 161 GLU A C 1
ATOM 1309 O O . GLU A 1 161 ? -10.279 9.199 23.260 1.00 82.69 161 GLU A O 1
ATOM 1314 N N . GLU A 1 162 ? -9.965 6.986 23.079 1.00 84.62 162 GLU A N 1
ATOM 1315 C CA . GLU A 1 162 ? -8.973 7.081 21.995 1.00 84.62 162 GLU A CA 1
ATOM 1316 C C . GLU A 1 162 ? -9.567 7.616 20.678 1.00 84.62 162 GLU A C 1
ATOM 1318 O O . GLU A 1 162 ? -8.838 8.218 19.890 1.00 84.62 162 GLU A O 1
ATOM 1323 N N . MET A 1 163 ? -10.868 7.428 20.424 1.00 85.94 163 MET A N 1
ATOM 1324 C CA . MET A 1 163 ? -11.552 7.978 19.244 1.00 85.94 163 MET A CA 1
ATOM 1325 C C . MET A 1 163 ? -11.922 9.461 19.386 1.00 85.94 163 MET A C 1
ATOM 1327 O O . MET A 1 163 ? -11.881 10.183 18.391 1.00 85.94 163 MET A O 1
ATOM 1331 N N . ASP A 1 164 ? -12.212 9.930 20.603 1.00 84.25 164 ASP A N 1
ATOM 1332 C CA . ASP A 1 164 ? -12.444 11.352 20.916 1.00 84.25 164 ASP A CA 1
ATOM 1333 C C . ASP A 1 164 ? -11.130 12.167 21.072 1.00 84.25 164 ASP A C 1
ATOM 1335 O O . ASP A 1 164 ? -11.154 13.395 21.224 1.00 84.25 164 ASP A O 1
ATOM 1339 N N 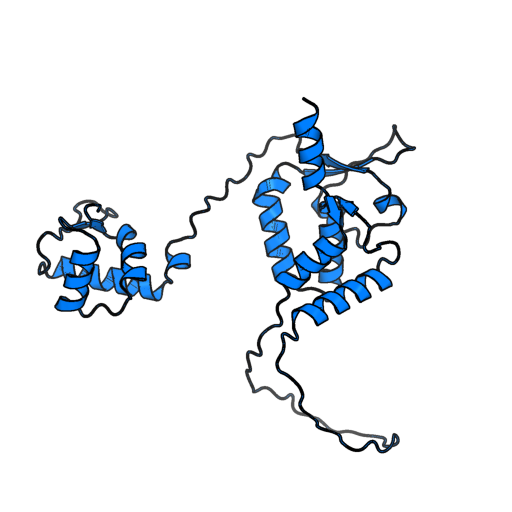. THR A 1 165 ? -9.974 11.494 21.028 1.00 84.44 165 THR A N 1
ATOM 1340 C CA . THR A 1 165 ? -8.628 12.063 21.217 1.00 84.44 165 THR A CA 1
ATOM 1341 C C . THR A 1 165 ? -8.046 12.634 19.916 1.00 84.44 165 THR A C 1
ATOM 1343 O O . THR A 1 165 ? -8.135 12.022 18.851 1.00 84.44 165 THR A O 1
ATOM 1346 N N . GLN A 1 166 ? -7.386 13.799 19.980 1.00 86.81 166 GLN A N 1
ATOM 1347 C CA . GLN A 1 166 ? -6.688 14.361 18.816 1.00 86.81 166 GLN A CA 1
ATOM 1348 C C . GLN A 1 166 ? -5.397 13.575 18.553 1.00 86.81 166 GLN A C 1
ATOM 1350 O O . GLN A 1 166 ? -4.554 13.425 19.433 1.00 86.81 166 GLN A O 1
ATOM 1355 N N . ILE A 1 167 ? -5.236 13.082 17.325 1.00 88.75 167 ILE A N 1
ATOM 1356 C CA . ILE A 1 167 ? -4.078 12.283 16.917 1.00 88.75 167 ILE A CA 1
ATOM 1357 C C . ILE A 1 167 ? -3.147 13.113 16.037 1.00 88.75 167 ILE A C 1
ATOM 1359 O O . ILE A 1 167 ? -3.572 13.641 15.007 1.00 88.75 167 ILE A O 1
ATOM 1363 N N . GLU A 1 168 ? -1.866 13.148 16.394 1.00 89.12 168 GLU A N 1
ATOM 1364 C CA . GLU A 1 168 ? -0.806 13.753 15.582 1.00 89.12 168 GLU A CA 1
ATOM 1365 C C . GLU A 1 168 ? 0.315 12.748 15.290 1.00 89.12 168 GLU A C 1
ATOM 1367 O O . GLU A 1 168 ? 0.495 11.760 16.003 1.00 89.12 168 GLU A O 1
ATOM 1372 N N . LEU A 1 169 ? 1.056 12.968 14.200 1.00 89.38 169 LEU A N 1
ATOM 1373 C CA . LEU A 1 169 ? 2.201 12.138 13.821 1.00 89.38 169 LEU A CA 1
ATOM 1374 C C . LEU A 1 169 ? 3.495 12.921 14.046 1.00 89.38 169 LEU A C 1
ATOM 1376 O O . LEU A 1 169 ? 3.698 13.973 13.438 1.00 89.38 169 LEU A O 1
ATOM 1380 N N . ILE A 1 170 ? 4.379 12.387 14.886 1.00 86.44 170 ILE A N 1
ATOM 1381 C CA . ILE A 1 170 ? 5.654 13.014 15.244 1.00 86.44 170 ILE A CA 1
ATOM 1382 C C . ILE A 1 170 ? 6.737 12.582 14.251 1.00 86.44 170 ILE A C 1
ATOM 1384 O O . ILE A 1 170 ? 6.897 11.394 13.945 1.00 86.44 170 ILE A O 1
ATOM 1388 N N . ALA A 1 171 ? 7.487 13.561 13.744 1.00 81.81 171 ALA A N 1
ATOM 1389 C CA . ALA A 1 171 ? 8.649 13.329 12.896 1.00 81.81 171 ALA A CA 1
ATOM 1390 C C . ALA A 1 171 ? 9.824 12.741 13.701 1.00 81.81 171 ALA A C 1
ATOM 1392 O O . ALA A 1 171 ? 10.014 13.130 14.853 1.00 81.81 171 ALA A O 1
ATOM 1393 N N . PRO A 1 172 ? 10.632 11.826 13.131 1.00 73.19 172 PRO A N 1
ATOM 1394 C CA . PRO A 1 172 ? 11.806 11.305 13.824 1.00 73.19 172 PRO A CA 1
ATOM 1395 C C . PRO A 1 172 ? 12.801 12.430 14.136 1.00 73.19 172 PRO A C 1
ATOM 1397 O O . PRO A 1 172 ? 13.041 13.302 13.300 1.00 73.19 172 PRO A O 1
ATOM 1400 N N . LEU A 1 173 ? 13.434 12.357 15.313 1.00 67.50 173 LEU A N 1
ATOM 1401 C CA . LEU A 1 173 ? 14.487 13.290 15.746 1.00 67.50 173 LEU A CA 1
ATOM 1402 C C . LEU A 1 173 ? 15.684 13.331 14.775 1.00 67.50 173 LEU A C 1
ATOM 1404 O O . LEU A 1 173 ? 16.382 14.337 14.691 1.00 67.50 173 LEU A O 1
ATOM 1408 N N . ILE A 1 174 ? 15.904 12.247 14.024 1.00 62.16 174 ILE A N 1
ATOM 1409 C CA . ILE A 1 174 ? 16.906 12.137 12.960 1.00 62.16 174 ILE A CA 1
ATOM 1410 C C . ILE A 1 174 ? 16.178 12.094 11.610 1.00 62.16 174 ILE A C 1
ATOM 1412 O O . ILE A 1 174 ? 15.313 11.249 11.374 1.00 62.16 174 ILE A O 1
ATOM 1416 N N . SER A 1 175 ? 16.528 13.005 10.701 1.00 55.84 175 SER A N 1
ATOM 1417 C CA . SER A 1 175 ? 15.824 13.193 9.431 1.00 55.84 175 SER A CA 1
ATOM 1418 C C . SER A 1 175 ? 16.172 12.127 8.382 1.00 55.84 175 SER A C 1
ATOM 1420 O O . SER A 1 175 ? 17.040 12.297 7.525 1.00 55.84 175 SER A O 1
ATOM 1422 N N . HIS A 1 176 ? 15.424 11.024 8.375 1.00 55.34 176 HIS A N 1
ATOM 1423 C CA . HIS A 1 176 ? 15.455 10.085 7.253 1.00 55.34 176 HIS A CA 1
ATOM 1424 C C . HIS A 1 176 ? 14.859 10.733 5.992 1.00 55.34 176 HIS A C 1
ATOM 1426 O O . HIS A 1 176 ? 13.703 11.167 5.984 1.00 55.34 176 HIS A O 1
ATOM 1432 N N . GLN A 1 177 ? 15.627 10.788 4.896 1.00 55.84 177 GLN A N 1
ATOM 1433 C CA . GLN A 1 177 ? 15.093 11.260 3.616 1.00 55.84 177 GLN A CA 1
ATOM 1434 C C . GLN A 1 177 ? 13.982 10.309 3.127 1.00 55.84 177 GLN A C 1
ATOM 1436 O O . GLN A 1 177 ? 14.211 9.099 3.072 1.00 55.84 177 GLN A O 1
ATOM 1441 N N . PRO A 1 178 ? 12.794 10.813 2.734 1.00 56.72 178 PRO A N 1
ATOM 1442 C CA . PRO A 1 178 ? 11.732 9.963 2.205 1.00 56.72 178 PRO A CA 1
ATOM 1443 C C . PRO A 1 178 ? 12.188 9.206 0.956 1.00 56.72 178 PRO A C 1
ATOM 1445 O O . PRO A 1 178 ? 12.748 9.808 0.034 1.00 56.72 178 PRO A O 1
ATOM 1448 N N . ILE A 1 179 ? 11.901 7.903 0.901 1.00 57.62 179 ILE A N 1
ATOM 1449 C CA . ILE A 1 179 ? 12.245 7.054 -0.242 1.00 57.62 179 ILE A CA 1
ATOM 1450 C C . ILE A 1 179 ? 11.395 7.498 -1.437 1.00 57.62 179 ILE A C 1
ATOM 1452 O O . ILE A 1 179 ? 10.227 7.135 -1.583 1.00 57.62 179 ILE A O 1
ATOM 1456 N N . LYS A 1 180 ? 11.983 8.323 -2.309 1.00 54.16 180 LYS A N 1
ATOM 1457 C CA . LYS A 1 180 ? 11.336 8.796 -3.536 1.00 54.16 180 LYS A CA 1
ATOM 1458 C C . LYS A 1 180 ? 11.073 7.605 -4.457 1.00 54.16 180 LYS A C 1
ATOM 1460 O O . LYS A 1 180 ? 11.951 7.226 -5.229 1.00 54.16 180 LYS A O 1
ATOM 1465 N N . LYS A 1 181 ? 9.857 7.046 -4.417 1.00 51.81 181 LYS A N 1
ATOM 1466 C CA . LYS A 1 181 ? 9.407 6.050 -5.399 1.00 51.81 181 LYS A CA 1
ATOM 1467 C C . LYS A 1 181 ? 9.548 6.624 -6.806 1.00 51.81 181 LYS A C 1
ATOM 1469 O O . LYS A 1 181 ? 8.761 7.467 -7.236 1.00 51.81 181 LYS A O 1
ATOM 1474 N N . THR A 1 182 ? 10.544 6.136 -7.533 1.00 49.91 182 THR A N 1
ATOM 1475 C CA . THR A 1 182 ? 10.702 6.340 -8.968 1.00 49.91 182 THR A CA 1
ATOM 1476 C C . THR A 1 182 ? 9.573 5.594 -9.673 1.00 49.91 182 THR A C 1
ATOM 1478 O O . THR A 1 182 ? 9.690 4.423 -10.008 1.00 49.91 182 THR A O 1
ATOM 1481 N N . THR A 1 183 ? 8.451 6.275 -9.916 1.00 51.09 183 THR A N 1
ATOM 1482 C CA . THR A 1 183 ? 7.193 5.719 -10.465 1.00 51.09 183 THR A CA 1
ATOM 1483 C C . THR A 1 183 ? 7.275 5.175 -11.902 1.00 51.09 183 THR A C 1
ATOM 1485 O O . THR A 1 183 ? 6.256 4.845 -12.509 1.00 51.09 183 THR A O 1
ATOM 1488 N N . LYS A 1 184 ? 8.485 5.003 -12.444 1.00 57.22 184 LYS A N 1
ATOM 1489 C CA . LYS A 1 184 ? 8.739 4.179 -13.624 1.00 57.22 184 LYS A CA 1
ATOM 1490 C C . LYS A 1 184 ? 8.696 2.705 -13.218 1.00 57.22 184 LYS A C 1
ATOM 1492 O O . LYS A 1 184 ? 9.720 2.139 -12.844 1.00 57.22 184 LYS A O 1
ATOM 1497 N N . LYS A 1 185 ? 7.511 2.095 -13.343 1.00 65.44 185 LYS A N 1
ATOM 1498 C CA . LYS A 1 185 ? 7.361 0.632 -13.385 1.00 65.44 185 LYS A CA 1
ATOM 1499 C C . LYS A 1 185 ? 8.424 0.032 -14.305 1.00 65.44 185 LYS A C 1
ATOM 1501 O O . LYS A 1 185 ? 8.650 0.557 -15.401 1.00 65.44 185 LYS A O 1
ATOM 1506 N N . GLY A 1 186 ? 9.077 -1.038 -13.863 1.00 73.38 186 GLY A N 1
ATOM 1507 C CA . GLY A 1 186 ? 10.153 -1.669 -14.623 1.00 73.38 186 GLY A CA 1
ATOM 1508 C C . GLY A 1 186 ? 9.643 -2.139 -15.985 1.00 73.38 186 GLY A C 1
ATOM 1509 O O . GLY A 1 186 ? 8.507 -2.593 -16.097 1.00 73.38 186 GLY A O 1
ATOM 1510 N N . ILE A 1 187 ? 10.460 -2.080 -17.041 1.00 78.88 187 ILE A N 1
ATOM 1511 C CA . ILE A 1 187 ? 10.007 -2.468 -18.392 1.00 78.88 187 ILE A CA 1
ATOM 1512 C C . ILE A 1 187 ? 9.447 -3.905 -18.437 1.00 78.88 187 ILE A C 1
ATOM 1514 O O . ILE A 1 187 ? 8.472 -4.185 -19.134 1.00 78.88 187 ILE A O 1
ATOM 1518 N N . ILE A 1 188 ? 9.991 -4.793 -17.597 1.00 82.19 188 ILE A N 1
ATOM 1519 C CA . ILE A 1 188 ? 9.508 -6.160 -17.361 1.00 82.19 188 ILE A CA 1
ATOM 1520 C C . ILE A 1 188 ? 8.061 -6.193 -16.834 1.00 82.19 188 ILE A C 1
ATOM 1522 O O . ILE A 1 188 ? 7.306 -7.081 -17.219 1.00 82.19 188 ILE A O 1
ATOM 1526 N N . GLU A 1 189 ? 7.657 -5.240 -15.997 1.00 80.94 189 GLU A N 1
ATOM 1527 C CA . GLU A 1 189 ? 6.293 -5.100 -15.462 1.00 80.94 189 GLU A CA 1
ATOM 1528 C C . GLU A 1 189 ? 5.337 -4.492 -16.500 1.00 80.94 189 GLU A C 1
ATOM 1530 O O . GLU A 1 189 ? 4.143 -4.782 -16.496 1.00 80.94 189 GLU A O 1
ATOM 1535 N N . VAL A 1 190 ? 5.860 -3.645 -17.395 1.00 82.94 190 VAL A N 1
ATOM 1536 C CA . VAL A 1 190 ? 5.076 -2.924 -18.413 1.00 82.94 190 VAL A CA 1
ATOM 1537 C C . VAL A 1 190 ? 4.788 -3.781 -19.650 1.00 82.94 190 VAL A C 1
ATOM 1539 O O . VAL A 1 190 ? 3.732 -3.613 -20.264 1.00 82.94 190 VAL A O 1
ATOM 1542 N N . ILE A 1 191 ? 5.704 -4.681 -20.039 1.00 85.88 191 ILE A N 1
ATOM 1543 C CA . ILE A 1 191 ? 5.531 -5.545 -21.223 1.00 85.88 191 ILE A CA 1
ATOM 1544 C C . ILE A 1 191 ? 5.653 -7.055 -20.969 1.00 85.88 191 ILE A C 1
ATOM 1546 O O . ILE A 1 191 ? 5.299 -7.833 -21.852 1.00 85.88 191 ILE A O 1
ATOM 1550 N N . GLY A 1 192 ? 6.105 -7.498 -19.794 1.00 87.62 192 GLY A N 1
ATOM 1551 C CA . GLY A 1 192 ? 6.291 -8.916 -19.466 1.00 87.62 192 GLY A CA 1
ATOM 1552 C C . GLY A 1 192 ? 7.619 -9.507 -19.965 1.00 87.62 192 GLY A C 1
ATOM 1553 O O . GLY A 1 192 ? 8.078 -9.217 -21.073 1.00 87.62 192 GLY A O 1
ATOM 1554 N N . ARG A 1 193 ? 8.221 -10.402 -19.161 1.00 88.69 193 ARG A N 1
ATOM 1555 C CA . ARG A 1 193 ? 9.521 -11.051 -19.456 1.00 88.69 193 ARG A CA 1
ATOM 1556 C C . ARG A 1 193 ? 9.560 -11.728 -20.833 1.00 88.69 193 ARG A C 1
ATOM 1558 O O . ARG A 1 193 ? 10.550 -11.583 -21.541 1.00 88.69 193 ARG A O 1
ATOM 1565 N N . LYS A 1 194 ? 8.482 -12.425 -21.225 1.00 90.31 194 LYS A N 1
ATOM 1566 C CA . LYS A 1 194 ? 8.386 -13.131 -22.517 1.00 90.31 194 LYS A CA 1
ATOM 1567 C C . LYS A 1 194 ? 8.537 -12.176 -23.704 1.00 90.31 194 LYS A C 1
ATOM 1569 O O . LYS A 1 194 ? 9.420 -12.377 -24.528 1.00 90.31 194 LYS A O 1
ATOM 1574 N N . ASN A 1 195 ? 7.735 -11.110 -23.752 1.00 90.38 195 ASN A N 1
ATOM 1575 C CA . ASN A 1 195 ? 7.788 -10.136 -24.844 1.00 90.38 195 ASN A CA 1
ATOM 1576 C C . ASN A 1 195 ? 9.147 -9.424 -24.893 1.00 90.38 195 ASN A C 1
ATOM 1578 O O . ASN A 1 195 ? 9.695 -9.245 -25.975 1.00 90.38 195 ASN A O 1
ATOM 1582 N N . LEU A 1 196 ? 9.718 -9.062 -23.737 1.00 91.44 196 LEU A N 1
ATOM 1583 C CA . LEU A 1 196 ? 11.052 -8.455 -23.663 1.00 91.44 196 LEU A CA 1
ATOM 1584 C C . LEU A 1 196 ? 12.143 -9.400 -24.213 1.00 91.44 196 LEU A C 1
ATOM 1586 O O . LEU A 1 196 ? 13.033 -8.953 -24.935 1.00 91.44 196 LEU A O 1
ATOM 1590 N N . GLY A 1 197 ? 12.039 -10.702 -23.927 1.00 90.75 197 GLY A N 1
ATOM 1591 C CA . GLY A 1 197 ? 12.913 -11.742 -24.476 1.00 90.75 197 GLY A CA 1
ATOM 1592 C C . GLY A 1 197 ? 12.750 -11.951 -25.985 1.00 90.75 197 GLY A C 1
ATOM 1593 O O . GLY A 1 197 ? 13.752 -12.008 -26.693 1.00 90.75 197 GLY A O 1
ATOM 1594 N N . GLU A 1 198 ? 11.513 -12.000 -26.495 1.00 92.44 198 GLU A N 1
ATOM 1595 C CA . GLU A 1 198 ? 11.227 -12.084 -27.939 1.00 92.44 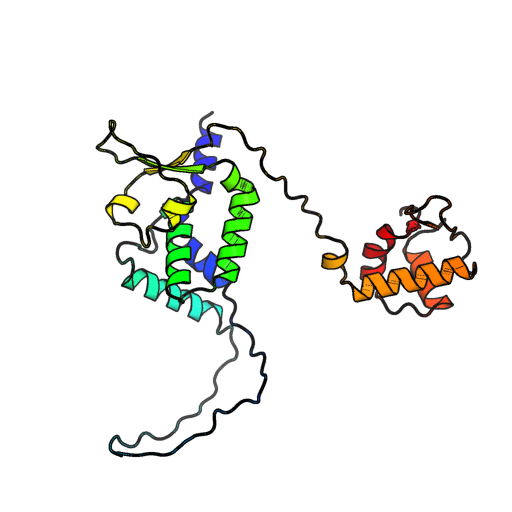198 GLU A CA 1
ATOM 1596 C C . GLU A 1 198 ? 11.797 -10.876 -28.702 1.00 92.44 198 GLU A C 1
ATOM 1598 O O . GLU A 1 198 ? 12.459 -11.051 -29.727 1.00 92.44 198 GLU A O 1
ATOM 1603 N N . ILE A 1 199 ? 11.609 -9.662 -28.166 1.00 93.06 199 ILE A N 1
ATOM 1604 C CA . ILE A 1 199 ? 12.165 -8.419 -28.722 1.00 93.06 199 ILE A CA 1
ATOM 1605 C C . ILE A 1 199 ? 13.697 -8.499 -28.774 1.00 93.06 199 ILE A C 1
ATOM 1607 O O . ILE A 1 199 ? 14.278 -8.280 -29.838 1.00 93.06 199 ILE A O 1
ATOM 1611 N N . LYS A 1 200 ? 14.351 -8.852 -27.656 1.00 93.19 200 LYS A N 1
ATOM 1612 C CA . LYS A 1 200 ? 15.815 -8.973 -27.594 1.00 93.19 200 LYS A CA 1
ATOM 1613 C C . LYS A 1 200 ? 16.340 -9.988 -28.613 1.00 93.19 200 LYS A C 1
ATOM 1615 O O . LYS A 1 200 ? 17.220 -9.663 -29.402 1.00 93.19 200 LYS A O 1
ATOM 1620 N N . LEU A 1 201 ? 15.771 -11.193 -28.632 1.00 92.81 201 LEU A N 1
ATOM 1621 C CA . LEU A 1 201 ? 16.223 -12.295 -29.485 1.00 92.81 201 LEU A CA 1
ATOM 1622 C C . LEU A 1 201 ? 16.064 -11.979 -30.982 1.00 92.81 201 LEU A C 1
ATOM 1624 O O . LEU A 1 201 ? 16.907 -12.383 -31.785 1.00 92.81 201 LEU A O 1
ATOM 1628 N N . ALA A 1 202 ? 15.025 -11.232 -31.369 1.00 91.81 202 ALA A N 1
ATOM 1629 C CA . ALA A 1 202 ? 14.869 -10.744 -32.739 1.00 91.81 202 ALA A CA 1
ATOM 1630 C C . ALA A 1 202 ? 15.937 -9.694 -33.110 1.00 91.81 202 ALA A C 1
ATOM 1632 O O . ALA A 1 202 ? 16.491 -9.743 -34.208 1.00 91.81 202 ALA A O 1
ATOM 1633 N N . ILE A 1 203 ? 16.268 -8.783 -32.188 1.00 92.50 203 ILE A N 1
ATOM 1634 C CA . ILE A 1 203 ? 17.297 -7.747 -32.380 1.00 92.50 203 ILE A CA 1
ATOM 1635 C C . ILE A 1 203 ? 18.701 -8.366 -32.457 1.00 92.50 203 ILE A C 1
ATOM 1637 O O . ILE A 1 203 ? 19.444 -8.057 -33.389 1.00 92.50 203 ILE A O 1
ATOM 1641 N N . ASP A 1 204 ? 19.040 -9.294 -31.557 1.00 90.69 204 ASP A N 1
ATOM 1642 C CA . ASP A 1 204 ? 20.322 -10.013 -31.562 1.00 90.69 204 ASP A CA 1
ATOM 1643 C C . ASP A 1 204 ? 20.527 -10.775 -32.890 1.00 90.69 204 ASP A C 1
ATOM 1645 O O . ASP A 1 204 ? 21.594 -10.689 -33.506 1.00 90.69 204 ASP A O 1
ATOM 1649 N N . LYS A 1 205 ? 19.484 -11.457 -33.396 1.00 91.50 205 LYS A N 1
ATOM 1650 C CA . LYS A 1 205 ? 19.498 -12.109 -34.722 1.00 91.50 205 LYS A CA 1
ATOM 1651 C C . LYS A 1 205 ? 19.679 -11.115 -35.872 1.00 91.50 205 LYS A C 1
ATOM 1653 O O . LYS A 1 205 ? 20.442 -11.391 -36.801 1.00 91.50 205 LYS A O 1
ATOM 1658 N N . ALA A 1 206 ? 19.000 -9.971 -35.824 1.00 90.88 206 ALA A N 1
ATOM 1659 C CA . ALA A 1 206 ? 19.092 -8.956 -36.870 1.00 90.88 206 ALA A CA 1
ATOM 1660 C C . ALA A 1 206 ? 20.470 -8.285 -36.937 1.00 90.88 206 ALA A C 1
ATOM 1662 O O . ALA A 1 206 ? 20.961 -7.993 -38.027 1.00 90.88 206 ALA A O 1
ATOM 1663 N N . ILE A 1 207 ? 21.113 -8.096 -35.784 1.00 90.06 207 ILE A N 1
ATOM 1664 C CA . ILE A 1 207 ? 22.467 -7.546 -35.679 1.00 90.06 207 ILE A CA 1
ATOM 1665 C C . ILE A 1 207 ? 23.507 -8.555 -36.161 1.00 90.06 207 ILE A C 1
ATOM 1667 O O . ILE A 1 207 ? 24.341 -8.211 -36.993 1.00 90.06 207 ILE A O 1
ATOM 1671 N N . ASN A 1 208 ? 23.451 -9.799 -35.677 1.00 88.12 208 ASN A N 1
ATOM 1672 C CA . ASN A 1 208 ? 24.452 -10.817 -36.012 1.00 88.12 208 ASN A CA 1
ATOM 1673 C C . ASN A 1 208 ? 24.414 -11.248 -37.490 1.00 88.12 208 ASN A C 1
ATOM 1675 O O . ASN A 1 208 ? 25.396 -11.786 -37.985 1.00 88.12 208 ASN A O 1
ATOM 1679 N N . SER A 1 209 ? 23.304 -11.006 -38.195 1.00 87.12 209 SER A N 1
ATOM 1680 C CA . SER A 1 209 ? 23.165 -11.300 -39.628 1.00 87.12 209 SER A CA 1
ATOM 1681 C C . SER A 1 209 ? 23.298 -10.078 -40.545 1.00 87.12 209 SER A C 1
ATOM 1683 O O . SER A 1 209 ? 23.336 -10.244 -41.762 1.00 87.12 209 SER A O 1
ATOM 1685 N N . GLY A 1 210 ? 23.331 -8.856 -39.999 1.00 83.50 210 GLY A N 1
ATOM 1686 C CA . GLY A 1 210 ? 23.521 -7.607 -40.749 1.00 83.50 210 GLY A CA 1
ATOM 1687 C C . GLY A 1 210 ? 22.408 -7.216 -41.737 1.00 83.50 210 GLY A C 1
ATOM 1688 O O . GLY A 1 210 ? 22.512 -6.172 -42.375 1.00 83.50 210 GLY A O 1
ATOM 1689 N N . LYS A 1 211 ? 21.327 -8.001 -41.884 1.00 84.75 211 LYS A N 1
ATOM 1690 C CA . LYS A 1 211 ? 20.346 -7.824 -42.981 1.00 84.75 211 LYS A CA 1
ATOM 1691 C C . LYS A 1 211 ? 19.337 -6.681 -42.777 1.00 84.75 211 LYS A C 1
ATOM 1693 O O . LYS A 1 211 ? 18.432 -6.530 -43.599 1.00 84.75 211 LYS A O 1
ATOM 1698 N N . ILE A 1 212 ? 19.427 -5.909 -41.691 1.00 87.50 212 ILE A N 1
ATOM 1699 C CA . ILE A 1 212 ? 18.627 -4.687 -41.474 1.00 87.50 212 ILE A CA 1
ATOM 1700 C C . ILE A 1 212 ? 19.505 -3.474 -41.781 1.00 87.50 212 ILE A C 1
ATOM 1702 O O . ILE A 1 212 ? 20.506 -3.234 -41.105 1.00 87.50 212 ILE A O 1
ATOM 1706 N N . ALA A 1 213 ? 19.122 -2.700 -42.796 1.00 83.44 213 ALA A N 1
ATOM 1707 C CA . ALA A 1 213 ? 19.896 -1.542 -43.219 1.00 83.44 213 ALA A CA 1
ATOM 1708 C C . ALA A 1 213 ? 19.871 -0.466 -42.123 1.00 83.44 213 ALA A C 1
ATOM 1710 O O . ALA A 1 213 ? 18.829 -0.161 -41.550 1.00 83.44 213 ALA A O 1
ATOM 1711 N N . GLY A 1 214 ? 21.034 0.097 -41.793 1.00 83.25 214 GLY A N 1
ATOM 1712 C CA . GLY A 1 214 ? 21.139 1.131 -40.762 1.00 83.25 214 GLY A CA 1
ATOM 1713 C C . GLY A 1 214 ? 21.026 0.647 -39.309 1.00 83.25 214 GLY A C 1
ATOM 1714 O O . GLY A 1 214 ? 21.236 1.465 -38.414 1.00 83.25 214 GLY A O 1
ATOM 1715 N N . LEU A 1 215 ? 20.774 -0.645 -39.045 1.00 90.25 215 LEU A N 1
ATOM 1716 C CA . LEU A 1 215 ? 20.908 -1.234 -37.706 1.00 90.25 215 LEU A CA 1
ATOM 1717 C C . LEU A 1 215 ? 22.379 -1.576 -37.443 1.00 90.25 215 LEU A C 1
ATOM 1719 O O . LEU A 1 215 ? 22.934 -2.496 -38.037 1.00 90.25 215 LEU A O 1
ATOM 1723 N N . ARG A 1 216 ? 23.021 -0.831 -36.543 1.00 88.75 216 ARG A N 1
ATOM 1724 C CA . ARG A 1 216 ? 24.435 -0.991 -36.185 1.00 88.75 216 ARG A CA 1
ATOM 1725 C C . ARG A 1 216 ? 24.580 -1.523 -34.760 1.00 88.75 216 ARG A C 1
ATOM 1727 O O . ARG A 1 216 ? 23.977 -0.995 -33.821 1.00 88.75 216 ARG A O 1
ATOM 1734 N N . LYS A 1 217 ? 25.429 -2.546 -34.600 1.00 88.69 217 LYS A N 1
ATOM 1735 C CA . LYS A 1 217 ? 25.874 -3.057 -33.292 1.00 88.69 217 LYS A CA 1
ATOM 1736 C C . LYS A 1 217 ? 26.523 -1.927 -32.483 1.00 88.69 217 LYS A C 1
ATOM 1738 O O . LYS A 1 217 ? 27.088 -0.996 -33.053 1.00 88.69 217 LYS A O 1
ATOM 1743 N N . SER A 1 218 ? 26.452 -2.016 -31.156 1.00 86.31 218 SER A N 1
ATOM 1744 C CA . SER A 1 218 ? 27.135 -1.053 -30.285 1.00 86.31 218 SER A CA 1
ATOM 1745 C C . SER A 1 218 ? 28.559 -1.524 -30.017 1.00 86.31 218 SER A C 1
ATOM 1747 O O . SER A 1 218 ? 28.777 -2.718 -29.813 1.00 86.31 218 SER A O 1
ATOM 1749 N N . THR A 1 219 ? 29.518 -0.602 -30.015 1.00 80.12 219 THR A N 1
ATOM 1750 C CA . THR A 1 219 ? 30.939 -0.900 -29.765 1.00 80.12 219 THR A CA 1
ATOM 1751 C C . THR A 1 219 ? 31.291 -0.935 -28.278 1.00 80.12 219 THR A C 1
ATOM 1753 O O . THR A 1 219 ? 32.306 -1.513 -27.903 1.00 80.12 219 THR A O 1
ATOM 1756 N N . ARG A 1 220 ? 30.457 -0.346 -27.410 1.00 81.69 220 ARG A N 1
ATOM 1757 C CA . ARG A 1 220 ? 30.650 -0.351 -25.953 1.00 81.69 220 ARG A CA 1
ATOM 1758 C C . ARG A 1 220 ? 29.857 -1.488 -25.305 1.00 81.69 220 ARG A C 1
ATOM 1760 O O . ARG A 1 220 ? 28.679 -1.684 -25.608 1.00 81.69 220 ARG A O 1
ATOM 1767 N N . LYS A 1 221 ? 30.484 -2.195 -24.359 1.00 73.19 221 LYS A N 1
ATOM 1768 C CA . LYS A 1 221 ? 29.824 -3.189 -23.496 1.00 73.19 221 LYS A CA 1
ATOM 1769 C C . LYS A 1 221 ? 28.623 -2.536 -22.794 1.00 73.19 221 LYS A C 1
ATOM 1771 O O . LYS A 1 221 ? 28.740 -1.427 -22.283 1.00 73.19 221 LYS A O 1
ATOM 1776 N N . ASN A 1 222 ? 27.478 -3.217 -22.802 1.00 74.31 222 ASN A N 1
ATOM 1777 C CA . ASN A 1 222 ? 26.192 -2.769 -22.242 1.00 74.31 222 ASN A CA 1
ATOM 1778 C C . ASN A 1 222 ? 25.565 -1.503 -22.875 1.00 74.31 222 ASN A C 1
ATOM 1780 O O . ASN A 1 222 ? 24.541 -1.037 -22.381 1.00 74.31 222 ASN A O 1
ATOM 1784 N N . ALA A 1 223 ? 26.116 -0.947 -23.960 1.00 81.94 223 ALA A N 1
ATOM 1785 C CA . ALA A 1 223 ? 25.485 0.169 -24.665 1.00 81.94 223 ALA A CA 1
ATOM 1786 C C . ALA A 1 223 ? 24.458 -0.314 -25.700 1.00 81.94 223 ALA A C 1
ATOM 1788 O O . ALA A 1 223 ? 24.648 -1.336 -26.366 1.00 81.94 223 ALA A O 1
ATOM 1789 N N . ARG A 1 224 ? 23.387 0.466 -25.877 1.00 88.38 224 ARG A N 1
ATOM 1790 C CA . ARG A 1 224 ? 22.334 0.191 -26.863 1.00 88.38 224 ARG A CA 1
ATOM 1791 C C . ARG A 1 224 ? 22.870 0.232 -28.290 1.00 88.38 224 ARG A C 1
ATOM 1793 O O . ARG A 1 224 ? 23.803 0.971 -28.613 1.00 88.38 224 ARG A O 1
ATOM 1800 N N . HIS A 1 225 ? 22.260 -0.572 -29.146 1.00 90.38 225 HIS A N 1
ATOM 1801 C CA . HIS A 1 225 ? 22.484 -0.578 -30.589 1.00 90.38 225 HIS A CA 1
ATOM 1802 C C . HIS A 1 225 ? 21.861 0.668 -31.225 1.00 90.38 225 HIS A C 1
ATOM 1804 O O . HIS A 1 225 ? 21.064 1.345 -30.581 1.00 90.38 225 HIS A O 1
ATOM 1810 N N . LYS A 1 226 ? 22.206 0.995 -32.472 1.00 91.44 226 LYS A N 1
ATOM 1811 C CA . LYS A 1 226 ? 21.686 2.200 -33.143 1.00 91.44 226 LYS A CA 1
ATOM 1812 C C . LYS A 1 226 ? 20.946 1.838 -34.419 1.00 91.44 226 LYS A C 1
ATOM 1814 O O . LYS A 1 226 ? 21.441 1.020 -35.186 1.00 91.44 226 LYS A O 1
ATOM 1819 N N . TYR A 1 227 ? 19.796 2.459 -34.656 1.00 92.50 227 TYR A N 1
ATOM 1820 C CA . TYR A 1 227 ? 19.035 2.333 -35.899 1.00 92.50 227 TYR A CA 1
ATOM 1821 C C . TYR A 1 227 ? 18.729 3.718 -36.469 1.00 92.50 227 TYR A C 1
ATOM 1823 O O . TYR A 1 227 ? 18.275 4.610 -35.752 1.00 92.50 227 TYR A O 1
ATOM 1831 N N . SER A 1 228 ? 18.995 3.911 -37.761 1.00 86.00 228 SER A N 1
ATOM 1832 C CA . SER A 1 228 ? 18.875 5.217 -38.421 1.00 86.00 228 SER A CA 1
ATOM 1833 C C . SER A 1 228 ? 17.436 5.663 -38.701 1.00 86.00 228 SER A C 1
ATOM 1835 O O . SER A 1 228 ? 17.217 6.863 -38.871 1.00 86.00 228 SER A O 1
ATOM 1837 N N . GLY A 1 229 ? 16.484 4.725 -38.766 1.00 88.06 229 GLY A N 1
ATOM 1838 C CA . GLY A 1 229 ? 15.050 4.990 -38.936 1.00 88.06 229 GLY A CA 1
ATOM 1839 C C . GLY A 1 229 ? 14.294 5.125 -37.608 1.00 88.06 229 GLY A C 1
ATOM 1840 O O . GLY A 1 229 ? 14.896 5.263 -36.536 1.00 88.06 229 GLY A O 1
ATOM 1841 N N . ASN A 1 230 ? 12.960 5.068 -37.674 1.00 90.19 230 ASN A N 1
ATOM 1842 C CA . ASN A 1 230 ? 12.095 5.110 -36.489 1.00 90.19 230 ASN A CA 1
ATOM 1843 C C . ASN A 1 230 ? 11.707 3.692 -35.999 1.00 90.19 230 ASN A C 1
ATOM 1845 O O . ASN A 1 230 ? 12.055 2.676 -36.603 1.00 90.19 230 ASN A O 1
ATOM 1849 N N . ARG A 1 231 ? 10.980 3.605 -34.876 1.00 89.81 231 ARG A N 1
ATOM 1850 C CA . ARG A 1 231 ? 10.605 2.317 -34.250 1.00 89.81 231 ARG A CA 1
ATOM 1851 C C . ARG A 1 231 ? 9.646 1.466 -35.090 1.00 89.81 231 ARG A C 1
ATOM 1853 O O . ARG A 1 231 ? 9.735 0.246 -35.009 1.00 89.81 231 ARG A O 1
ATOM 1860 N N . ALA A 1 232 ? 8.762 2.074 -35.880 1.00 90.19 232 ALA A N 1
ATOM 1861 C CA . ALA A 1 232 ? 7.819 1.351 -36.737 1.00 90.19 232 ALA A CA 1
ATOM 1862 C C . ALA A 1 232 ? 8.521 0.744 -37.965 1.00 90.19 232 ALA A C 1
ATOM 1864 O O . ALA A 1 232 ? 8.187 -0.360 -38.391 1.00 90.19 232 ALA A O 1
ATOM 1865 N N . ASP A 1 233 ? 9.542 1.414 -38.508 1.00 91.25 233 ASP A N 1
ATOM 1866 C CA . ASP A 1 233 ? 10.371 0.856 -39.589 1.00 91.25 233 ASP A CA 1
ATOM 1867 C C . ASP A 1 233 ? 11.135 -0.379 -39.101 1.00 91.25 233 ASP A C 1
ATOM 1869 O O . ASP A 1 233 ? 11.020 -1.454 -39.693 1.00 91.25 233 ASP A O 1
ATOM 1873 N N . LEU A 1 234 ? 11.811 -0.259 -37.949 1.00 92.25 234 LEU A N 1
ATOM 1874 C CA . LEU A 1 234 ? 12.529 -1.370 -37.323 1.00 92.25 234 LEU A CA 1
ATOM 1875 C C . LEU A 1 234 ? 11.591 -2.536 -36.981 1.00 92.25 234 LEU A C 1
ATOM 1877 O O . LEU A 1 234 ? 11.948 -3.691 -37.198 1.00 92.25 234 LEU A O 1
ATOM 1881 N N . TYR A 1 235 ? 10.382 -2.248 -36.488 1.00 94.38 235 TYR A N 1
ATOM 1882 C CA . TYR A 1 235 ? 9.359 -3.265 -36.246 1.00 94.38 235 TYR A CA 1
ATOM 1883 C C . TYR A 1 235 ? 8.973 -4.001 -37.536 1.00 94.38 235 TYR A C 1
ATOM 1885 O O . TYR A 1 235 ? 9.025 -5.230 -37.577 1.00 94.38 235 TYR A O 1
ATOM 1893 N N . ARG A 1 236 ? 8.654 -3.268 -38.613 1.00 93.19 236 ARG A N 1
ATOM 1894 C CA . ARG A 1 236 ? 8.291 -3.850 -39.917 1.00 93.19 236 ARG A CA 1
ATOM 1895 C C . ARG A 1 236 ? 9.417 -4.696 -40.508 1.00 93.19 236 ARG A C 1
ATOM 1897 O O . ARG A 1 236 ? 9.147 -5.784 -41.018 1.00 93.19 236 ARG A O 1
ATOM 1904 N N . GLU A 1 237 ? 10.669 -4.254 -40.402 1.00 92.12 237 GLU A N 1
ATOM 1905 C CA . GLU A 1 237 ? 11.820 -5.061 -40.818 1.00 92.12 237 GLU A CA 1
ATOM 1906 C C . GLU A 1 237 ? 12.000 -6.318 -39.954 1.00 92.12 237 GLU A C 1
ATOM 1908 O O . GLU A 1 237 ? 12.252 -7.391 -40.505 1.00 92.12 237 GLU A O 1
ATOM 1913 N N . LEU A 1 238 ? 11.825 -6.229 -38.630 1.00 92.62 238 LEU A N 1
ATOM 1914 C CA . LEU A 1 238 ? 11.938 -7.379 -37.724 1.00 92.62 238 LEU A CA 1
ATOM 1915 C C . LEU A 1 238 ? 10.827 -8.418 -37.941 1.00 92.62 238 LEU A C 1
ATOM 1917 O O . LEU A 1 238 ? 11.107 -9.619 -37.944 1.00 92.62 238 LEU A O 1
ATOM 1921 N N . VAL A 1 239 ? 9.591 -7.979 -38.191 1.00 93.75 239 VAL A N 1
ATOM 1922 C CA . VAL A 1 239 ? 8.483 -8.861 -38.590 1.00 93.75 239 VAL A CA 1
ATOM 1923 C C . VAL A 1 239 ? 8.794 -9.520 -39.937 1.00 93.75 239 VAL A C 1
ATOM 1925 O O . VAL A 1 239 ? 8.825 -10.748 -40.012 1.00 93.75 239 VAL A O 1
ATOM 1928 N N . LYS A 1 240 ? 9.108 -8.735 -40.981 1.00 91.94 240 L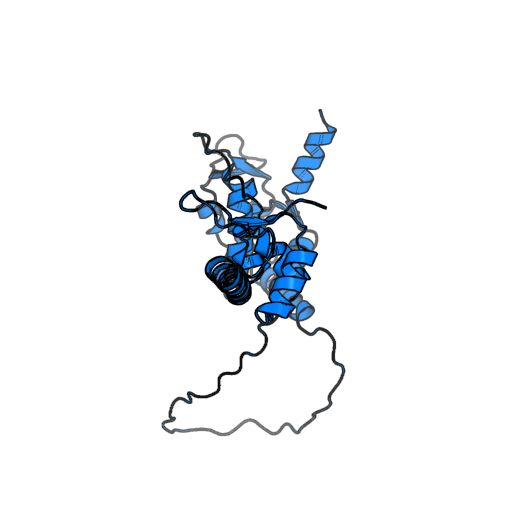YS A N 1
ATOM 1929 C CA . LYS A 1 240 ? 9.318 -9.243 -42.352 1.00 91.94 240 LYS A CA 1
ATOM 1930 C C . LYS A 1 240 ? 10.531 -10.173 -42.489 1.00 91.94 240 LYS A C 1
ATOM 1932 O O . LYS A 1 240 ? 10.484 -11.094 -43.297 1.00 91.94 240 LYS A O 1
ATOM 1937 N N . LYS A 1 241 ? 11.622 -9.923 -41.754 1.00 90.12 241 LYS A N 1
ATOM 1938 C CA . LYS A 1 241 ? 12.902 -10.644 -41.919 1.00 90.12 241 LYS A CA 1
ATOM 1939 C C . LYS A 1 241 ? 13.178 -11.701 -40.839 1.00 90.12 241 LYS A C 1
ATOM 1941 O O . LYS A 1 241 ? 14.012 -12.569 -41.078 1.00 90.12 241 LYS A O 1
ATOM 1946 N N . TYR A 1 242 ? 12.511 -11.645 -39.677 1.00 88.69 242 TYR A N 1
ATOM 1947 C CA . TYR A 1 242 ? 12.787 -12.543 -38.537 1.00 88.69 242 TYR A CA 1
ATOM 1948 C C . TYR A 1 242 ? 11.536 -13.093 -37.829 1.00 88.69 242 TYR A C 1
ATOM 1950 O O . TYR A 1 242 ? 11.680 -13.831 -36.853 1.00 88.69 242 TYR A O 1
ATOM 1958 N N . GLY A 1 243 ? 10.321 -12.774 -38.296 1.00 88.38 243 GLY A N 1
ATOM 1959 C CA . GLY A 1 243 ? 9.082 -13.369 -37.780 1.00 88.38 243 GLY A CA 1
ATOM 1960 C C . GLY A 1 243 ? 8.728 -12.969 -36.343 1.00 88.38 243 GLY A C 1
ATOM 1961 O O . GLY A 1 243 ? 8.198 -13.790 -35.593 1.00 88.38 243 GLY A O 1
ATOM 1962 N N . LEU A 1 244 ? 9.043 -11.731 -35.940 1.00 91.50 244 LEU A N 1
ATOM 1963 C CA . LEU A 1 244 ? 8.700 -11.189 -34.619 1.00 91.50 244 LEU A CA 1
ATOM 1964 C C . LEU A 1 244 ? 7.183 -11.290 -34.349 1.00 91.50 244 LEU A C 1
ATOM 1966 O O . LEU A 1 244 ? 6.382 -10.734 -35.096 1.00 91.50 244 LEU A O 1
ATOM 1970 N N . LYS A 1 245 ? 6.797 -11.981 -33.265 1.00 90.44 245 LYS A N 1
ATOM 1971 C CA . LYS A 1 245 ? 5.387 -12.234 -32.894 1.00 90.44 245 LYS A CA 1
ATOM 1972 C C . LYS A 1 245 ? 4.801 -11.201 -31.920 1.00 90.44 245 LYS A C 1
ATOM 1974 O O . LYS A 1 245 ? 3.582 -11.088 -31.799 1.00 90.44 245 LYS A O 1
ATOM 1979 N N . THR A 1 246 ? 5.650 -10.441 -31.230 1.00 91.12 246 THR A N 1
ATOM 1980 C CA . THR A 1 246 ? 5.258 -9.378 -30.295 1.00 91.12 246 THR A CA 1
ATOM 1981 C C . THR A 1 246 ? 4.498 -8.253 -31.006 1.00 91.12 246 THR A C 1
ATOM 1983 O O . THR A 1 246 ? 4.980 -7.740 -32.007 1.00 91.12 246 THR A O 1
ATOM 1986 N N . LYS A 1 247 ? 3.356 -7.794 -30.471 1.00 92.38 247 LYS A N 1
ATOM 1987 C CA . LYS A 1 247 ? 2.576 -6.679 -31.057 1.00 92.38 247 LYS A CA 1
ATOM 1988 C C . LYS A 1 247 ? 3.367 -5.359 -31.088 1.00 92.38 247 LYS A C 1
ATOM 1990 O O . LYS A 1 247 ? 4.075 -5.044 -30.131 1.00 92.38 247 LYS A O 1
ATOM 1995 N N . GLU A 1 248 ? 3.156 -4.527 -32.110 1.00 91.12 248 GLU A N 1
ATOM 1996 C CA . GLU A 1 248 ? 3.859 -3.240 -32.293 1.00 91.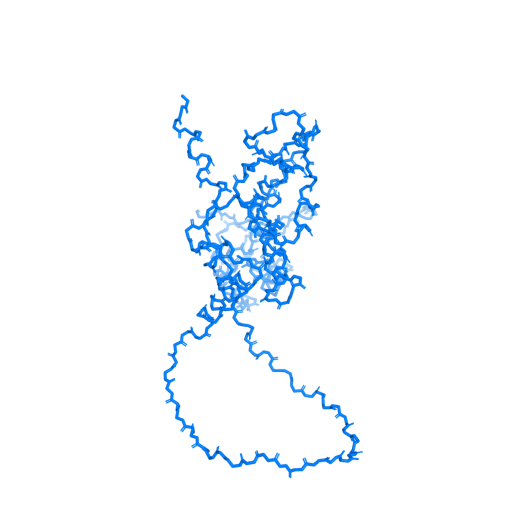12 248 GLU A CA 1
ATOM 1997 C C . GLU A 1 248 ? 3.754 -2.297 -31.083 1.00 91.12 248 GLU A C 1
ATOM 1999 O O . GLU A 1 248 ? 4.746 -1.709 -30.653 1.00 91.12 248 GLU A O 1
ATOM 2004 N N . SER A 1 249 ? 2.575 -2.197 -30.464 1.00 88.62 249 SER A N 1
ATOM 2005 C CA . SER A 1 249 ? 2.331 -1.375 -29.265 1.00 88.62 249 SER A CA 1
ATOM 2006 C C . SER A 1 249 ? 3.070 -1.858 -28.007 1.00 88.62 249 SER A C 1
ATOM 2008 O O . SER A 1 249 ? 3.195 -1.110 -27.036 1.00 88.62 249 SER A O 1
ATOM 2010 N N . ILE A 1 250 ? 3.578 -3.094 -28.024 1.00 90.56 250 ILE A N 1
ATOM 2011 C CA . ILE A 1 250 ? 4.433 -3.688 -26.991 1.00 90.56 250 ILE A CA 1
ATOM 2012 C C . ILE A 1 250 ? 5.909 -3.517 -27.393 1.00 90.56 250 ILE A C 1
ATOM 2014 O O . ILE A 1 250 ? 6.721 -3.069 -26.580 1.00 90.56 250 ILE A O 1
ATOM 2018 N N . PHE A 1 251 ? 6.246 -3.780 -28.662 1.00 92.75 251 PHE A N 1
ATOM 2019 C CA . PHE A 1 251 ? 7.584 -3.564 -29.227 1.00 92.75 251 PHE A CA 1
ATOM 2020 C C . PHE A 1 251 ? 8.065 -2.118 -29.050 1.00 92.75 251 PHE A C 1
ATOM 2022 O O . PHE A 1 251 ? 9.136 -1.886 -28.498 1.00 92.75 251 PHE A O 1
ATOM 2029 N N . THR A 1 252 ? 7.258 -1.136 -29.452 1.00 89.94 252 THR A N 1
ATOM 2030 C CA . THR A 1 252 ? 7.583 0.304 -29.387 1.00 89.94 252 THR A CA 1
ATOM 2031 C C . THR A 1 252 ? 7.861 0.821 -27.973 1.00 89.94 252 THR A C 1
ATOM 2033 O O . THR A 1 252 ? 8.569 1.824 -27.825 1.00 89.94 252 THR A O 1
ATOM 2036 N N . ARG A 1 253 ? 7.358 0.122 -26.944 1.00 87.44 253 ARG A N 1
ATOM 2037 C CA . ARG A 1 253 ? 7.678 0.354 -25.529 1.00 87.44 253 ARG A CA 1
ATOM 2038 C C . ARG A 1 253 ? 9.022 -0.293 -25.164 1.00 87.44 253 ARG A C 1
ATOM 2040 O O . ARG A 1 253 ? 9.917 0.411 -24.703 1.00 87.44 253 ARG A O 1
ATOM 2047 N N . GLY A 1 254 ? 9.184 -1.593 -25.434 1.00 88.38 254 GLY A N 1
ATOM 2048 C CA . GLY A 1 254 ? 10.360 -2.387 -25.034 1.00 88.38 254 GLY A CA 1
ATOM 2049 C C . GLY A 1 254 ? 11.650 -2.168 -25.832 1.00 88.38 254 GLY A C 1
ATOM 2050 O O . GLY A 1 254 ? 12.734 -2.343 -25.287 1.00 88.38 254 GLY A O 1
ATOM 2051 N N . VAL A 1 255 ? 11.576 -1.762 -27.103 1.00 90.38 255 VAL A N 1
ATOM 2052 C CA . VAL A 1 255 ? 12.757 -1.614 -27.981 1.00 90.38 255 VAL A CA 1
ATOM 2053 C C . VAL A 1 255 ? 13.783 -0.603 -27.449 1.00 90.38 255 VAL A C 1
ATOM 2055 O O . VAL A 1 255 ? 14.979 -0.763 -27.681 1.00 90.38 255 VAL A O 1
ATOM 2058 N N . SER A 1 256 ? 13.328 0.387 -26.674 1.00 88.19 256 SER A N 1
ATOM 2059 C CA . SER A 1 256 ? 14.145 1.458 -26.078 1.00 88.19 256 SER A CA 1
ATOM 2060 C C . SER A 1 256 ? 15.244 0.964 -25.124 1.00 88.19 256 SER A C 1
ATOM 2062 O O . SER A 1 256 ? 16.182 1.713 -24.849 1.00 88.19 256 SER A O 1
ATOM 2064 N N . GLU A 1 257 ? 15.128 -0.269 -24.622 1.00 88.31 257 GLU A N 1
ATOM 2065 C CA . GLU A 1 257 ? 16.130 -0.940 -23.778 1.00 88.31 257 GLU A CA 1
ATOM 2066 C C . GLU A 1 257 ? 17.336 -1.439 -24.590 1.00 88.31 257 GLU A C 1
ATOM 2068 O O . GLU A 1 257 ? 18.441 -1.552 -24.068 1.00 88.31 257 GLU A O 1
ATOM 2073 N N . PHE A 1 258 ? 17.131 -1.729 -25.880 1.00 89.94 258 PHE A N 1
ATOM 2074 C CA . PHE A 1 258 ? 18.099 -2.426 -26.733 1.00 89.94 258 PHE A CA 1
ATOM 2075 C C . PHE A 1 258 ? 18.610 -1.567 -27.893 1.00 89.94 258 PHE A C 1
ATOM 2077 O O . PHE A 1 258 ? 19.765 -1.711 -28.295 1.00 89.94 258 PHE A O 1
ATOM 2084 N N . VAL A 1 259 ? 17.771 -0.678 -28.440 1.00 90.75 259 VAL A N 1
ATOM 2085 C CA . VAL A 1 259 ? 18.079 0.112 -29.642 1.00 90.75 259 VAL A CA 1
ATOM 2086 C C . VAL A 1 259 ? 17.700 1.581 -29.464 1.00 90.75 259 VAL A C 1
ATOM 2088 O O . VAL A 1 259 ? 16.562 1.931 -29.153 1.00 90.75 259 VAL A O 1
ATOM 2091 N N . GLU A 1 260 ? 18.662 2.450 -29.745 1.00 89.31 260 GLU A N 1
ATOM 2092 C CA . GLU A 1 260 ? 18.472 3.870 -30.010 1.00 89.31 260 GLU A CA 1
ATOM 2093 C C . GLU A 1 260 ? 18.023 4.040 -31.462 1.00 89.31 260 GLU A C 1
ATOM 2095 O O . GLU A 1 260 ? 18.826 3.967 -32.394 1.00 89.31 260 GLU A O 1
ATOM 2100 N N . THR A 1 261 ? 16.721 4.236 -31.656 1.00 85.88 261 THR A N 1
ATOM 2101 C CA . THR A 1 261 ? 16.165 4.736 -32.920 1.00 85.88 261 THR A CA 1
ATOM 2102 C C . THR A 1 261 ? 16.262 6.258 -32.956 1.00 85.88 261 THR A C 1
ATOM 2104 O O . THR A 1 261 ? 16.335 6.898 -31.901 1.00 85.88 261 THR A O 1
ATOM 2107 N N . LYS A 1 262 ? 16.124 6.869 -34.139 1.00 76.69 262 LYS A N 1
ATOM 2108 C CA . LYS A 1 262 ? 15.667 8.266 -34.171 1.00 76.69 262 LYS A CA 1
ATOM 2109 C C . LYS A 1 262 ? 14.280 8.365 -33.517 1.00 76.69 262 LYS A C 1
ATOM 2111 O O . LYS A 1 262 ? 13.517 7.389 -33.490 1.00 76.69 262 LYS A O 1
ATOM 2116 N N . ALA A 1 263 ? 13.973 9.530 -32.955 1.00 58.66 263 ALA A N 1
ATOM 2117 C CA . ALA A 1 263 ? 12.608 9.860 -32.567 1.00 58.66 263 ALA A CA 1
ATOM 2118 C C . ALA A 1 263 ? 11.722 10.010 -33.821 1.00 58.66 263 ALA A C 1
ATOM 2120 O O . ALA A 1 263 ? 12.232 10.174 -34.933 1.00 58.66 263 ALA A O 1
ATOM 2121 N N . LYS A 1 264 ? 10.405 9.933 -33.621 1.00 49.81 264 LYS A N 1
ATOM 2122 C CA . LYS A 1 264 ? 9.465 10.742 -34.401 1.00 49.81 264 LYS A CA 1
ATOM 2123 C C . LYS A 1 264 ? 9.300 12.061 -33.657 1.00 49.81 264 LYS A C 1
ATOM 2125 O O . LYS A 1 264 ? 9.295 11.974 -32.408 1.00 49.81 264 LYS A O 1
#

Radius of gyration: 28.82 Å; chains: 1; bounding box: 68×76×74 Å